Protein AF-A0A7C2YGT7-F1 (afdb_monomer_lite)

Structure (mmCIF, N/CA/C/O backbone):
data_AF-A0A7C2YGT7-F1
#
_entry.id   AF-A0A7C2YGT7-F1
#
loop_
_atom_site.group_PDB
_atom_site.id
_atom_site.type_symbol
_atom_site.label_atom_id
_atom_site.label_alt_id
_atom_site.label_comp_id
_atom_site.label_asym_id
_atom_site.label_entity_id
_atom_site.label_seq_id
_atom_site.pdbx_PDB_ins_code
_atom_site.Cartn_x
_atom_site.Cartn_y
_atom_site.Cartn_z
_atom_site.occupancy
_atom_site.B_iso_or_equiv
_atom_site.auth_seq_id
_atom_site.auth_comp_id
_atom_site.auth_asym_id
_atom_site.auth_atom_id
_atom_site.pdbx_PDB_model_num
ATOM 1 N N . MET A 1 1 ? 13.275 -3.232 -20.263 1.00 87.19 1 MET A N 1
ATOM 2 C CA . MET A 1 1 ? 11.831 -3.489 -20.036 1.00 87.19 1 MET A CA 1
ATOM 3 C C . MET A 1 1 ? 11.153 -2.147 -19.843 1.00 87.19 1 MET A C 1
ATOM 5 O O . MET A 1 1 ? 11.717 -1.299 -19.170 1.00 87.19 1 MET A O 1
ATOM 9 N N . LYS A 1 2 ? 9.972 -1.930 -20.428 1.00 89.69 2 LYS A N 1
ATOM 10 C CA . LYS A 1 2 ? 9.255 -0.651 -20.303 1.00 89.69 2 LYS A CA 1
ATOM 11 C C . LYS A 1 2 ? 8.437 -0.573 -19.015 1.00 89.69 2 LYS A C 1
ATOM 13 O O . LYS A 1 2 ? 7.896 -1.589 -18.580 1.00 89.69 2 LYS A O 1
ATOM 18 N N . MET A 1 3 ? 8.311 0.633 -18.459 1.00 89.19 3 MET A N 1
ATOM 19 C CA . MET A 1 3 ? 7.585 0.876 -17.208 1.00 89.19 3 MET A CA 1
ATOM 20 C C . MET A 1 3 ? 6.102 0.453 -17.256 1.00 89.19 3 MET A C 1
ATOM 22 O O . MET A 1 3 ? 5.677 -0.250 -16.339 1.00 89.19 3 MET A O 1
ATOM 26 N N . PRO A 1 4 ? 5.315 0.753 -18.313 1.00 90.25 4 PRO A N 1
ATOM 27 C CA . PRO A 1 4 ? 3.916 0.316 -18.363 1.00 90.25 4 PRO A CA 1
ATOM 28 C C . PRO A 1 4 ? 3.769 -1.209 -18.293 1.00 90.25 4 PRO A C 1
ATOM 30 O O . PRO A 1 4 ? 2.962 -1.724 -17.527 1.00 90.25 4 PRO A O 1
ATOM 33 N N . ALA A 1 5 ? 4.631 -1.943 -19.005 1.00 90.00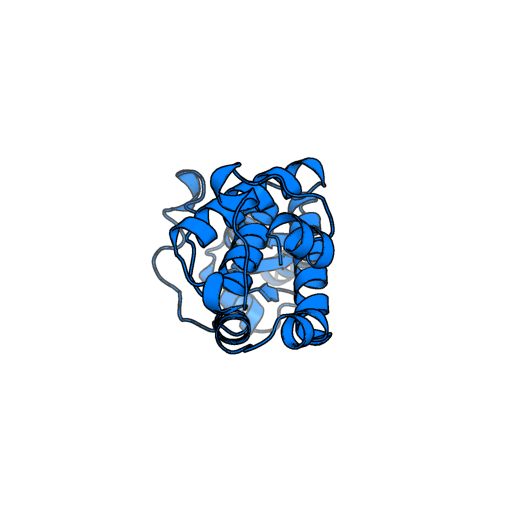 5 ALA A N 1
ATOM 34 C CA . ALA A 1 5 ? 4.626 -3.405 -18.993 1.00 90.00 5 ALA A CA 1
ATOM 35 C C . ALA A 1 5 ? 5.007 -3.997 -17.622 1.00 90.00 5 ALA A C 1
ATOM 37 O O . ALA A 1 5 ? 4.573 -5.097 -17.286 1.00 90.00 5 ALA A O 1
ATOM 38 N N . LEU A 1 6 ? 5.820 -3.291 -16.827 1.00 89.56 6 LEU A N 1
ATOM 39 C CA . LEU A 1 6 ? 6.107 -3.672 -15.444 1.00 89.56 6 LEU A CA 1
ATOM 40 C C . LEU A 1 6 ? 4.864 -3.502 -14.566 1.00 89.56 6 LEU A C 1
ATOM 42 O O . LEU A 1 6 ? 4.471 -4.441 -13.878 1.00 89.56 6 LEU A O 1
ATOM 46 N N . LEU A 1 7 ? 4.232 -2.326 -14.610 1.00 90.75 7 LEU A N 1
ATOM 47 C CA . LEU A 1 7 ? 3.064 -2.025 -13.782 1.00 90.75 7 LEU A CA 1
ATOM 48 C C . LEU A 1 7 ? 1.864 -2.914 -14.127 1.00 90.75 7 LEU A C 1
ATOM 50 O O . LEU A 1 7 ? 1.223 -3.424 -13.215 1.00 90.75 7 LEU A O 1
ATOM 54 N N . GLU A 1 8 ? 1.620 -3.196 -15.409 1.00 91.62 8 GLU A N 1
ATOM 55 C CA . GLU A 1 8 ? 0.576 -4.136 -15.854 1.00 91.62 8 GLU A CA 1
ATOM 56 C C . GLU A 1 8 ? 0.749 -5.550 -15.283 1.00 91.62 8 GLU A C 1
ATOM 58 O O . GLU A 1 8 ? -0.228 -6.278 -15.115 1.00 91.62 8 GLU A O 1
ATOM 63 N N . ARG A 1 9 ? 1.988 -5.964 -14.990 1.00 90.50 9 ARG A N 1
ATOM 64 C CA . ARG A 1 9 ? 2.274 -7.278 -14.395 1.00 90.50 9 ARG A CA 1
ATOM 65 C C . ARG A 1 9 ? 2.145 -7.294 -12.877 1.00 90.50 9 ARG A C 1
ATOM 67 O O . ARG A 1 9 ? 1.947 -8.367 -12.315 1.00 90.50 9 ARG A O 1
ATOM 74 N N . LEU A 1 10 ? 2.319 -6.149 -12.225 1.00 88.94 10 LEU A N 1
ATOM 75 C CA . LEU A 1 10 ? 2.357 -6.039 -10.767 1.00 88.94 10 LEU A CA 1
ATOM 76 C C . LEU A 1 10 ? 1.033 -5.592 -10.163 1.00 88.94 10 LEU A C 1
ATOM 78 O O . LEU A 1 10 ? 0.729 -5.944 -9.025 1.00 88.94 10 LEU A O 1
ATOM 82 N N . LEU A 1 11 ? 0.274 -4.784 -10.899 1.00 93.00 11 LEU A N 1
ATOM 83 C CA . LEU A 1 11 ? -0.895 -4.102 -10.380 1.00 93.00 11 LEU A CA 1
ATOM 84 C C . LEU A 1 11 ? -2.184 -4.732 -10.911 1.00 93.00 11 LEU A C 1
ATOM 86 O O . LEU A 1 11 ? -2.251 -5.160 -12.062 1.00 93.00 11 LEU A O 1
ATOM 90 N N . PRO A 1 12 ? -3.250 -4.753 -10.098 1.00 92.12 12 PRO A N 1
ATOM 91 C CA . PRO A 1 12 ? -4.522 -5.358 -10.481 1.00 92.12 12 PRO A CA 1
ATOM 92 C C . PRO A 1 12 ? -5.373 -4.465 -11.403 1.00 92.12 12 PRO A C 1
ATOM 94 O O . PRO A 1 12 ? -6.522 -4.798 -11.694 1.00 92.12 12 PRO A O 1
ATOM 97 N N . PHE A 1 13 ? -4.848 -3.316 -11.828 1.00 92.88 13 PHE A N 1
ATOM 98 C CA . PHE A 1 13 ? -5.517 -2.338 -12.681 1.00 92.88 13 PHE A CA 1
ATOM 99 C C . PHE A 1 13 ? -4.487 -1.555 -13.509 1.00 92.88 13 PHE A C 1
ATOM 101 O O . PHE A 1 13 ? -3.322 -1.471 -13.112 1.00 92.88 13 PHE A O 1
ATOM 108 N N . PRO A 1 14 ? -4.897 -0.973 -14.652 1.00 90.94 14 PRO A N 1
ATOM 109 C CA . PRO A 1 14 ? -4.008 -0.146 -15.458 1.00 90.94 14 PRO A CA 1
ATOM 110 C C . PRO A 1 14 ? -3.641 1.148 -14.727 1.00 90.94 14 PRO A C 1
ATOM 112 O O . PRO A 1 14 ? -4.482 1.760 -14.066 1.00 90.94 14 PRO A O 1
ATOM 115 N N . VAL A 1 15 ? -2.392 1.575 -14.895 1.00 92.81 15 VAL A N 1
ATOM 116 C CA . VAL A 1 15 ? -1.851 2.827 -14.360 1.00 92.81 15 VAL A CA 1
ATOM 117 C C . VAL A 1 15 ? -1.263 3.631 -15.511 1.00 92.81 15 VAL A C 1
ATOM 119 O O . VAL A 1 15 ? -0.541 3.083 -16.342 1.00 92.81 15 VAL A O 1
ATOM 122 N N . HIS A 1 16 ? -1.590 4.920 -15.560 1.00 91.00 16 HIS A N 1
ATOM 123 C CA . HIS A 1 16 ? -1.106 5.848 -16.579 1.00 91.00 16 HIS A CA 1
ATOM 124 C C . HIS A 1 16 ? -0.024 6.730 -15.976 1.00 91.00 16 HIS A C 1
ATOM 126 O O . HIS A 1 16 ? -0.277 7.419 -14.991 1.00 91.00 16 HIS A O 1
ATOM 132 N N . LEU A 1 17 ? 1.173 6.693 -16.552 1.00 89.94 17 LEU A N 1
ATOM 133 C CA . LEU A 1 17 ? 2.307 7.473 -16.072 1.00 89.94 17 LEU A CA 1
ATOM 134 C C . LEU A 1 17 ? 2.518 8.704 -16.965 1.00 89.94 17 LEU A C 1
ATOM 136 O O . LEU A 1 17 ? 2.066 8.725 -18.111 1.00 89.94 17 LEU A O 1
ATOM 140 N N . PRO A 1 18 ? 3.237 9.729 -16.482 1.00 90.00 18 PRO A N 1
ATOM 141 C CA . PRO A 1 18 ? 3.739 10.792 -17.344 1.00 90.00 18 PRO A CA 1
ATOM 142 C C . PRO A 1 18 ? 4.553 10.224 -18.520 1.00 90.00 18 PRO A C 1
ATOM 144 O O . PRO A 1 18 ? 5.333 9.287 -18.339 1.00 90.00 18 PRO A O 1
ATOM 147 N N . GLU A 1 19 ? 4.413 10.811 -19.714 1.00 89.94 19 GLU A N 1
ATOM 148 C CA . GLU A 1 19 ? 5.033 10.324 -20.966 1.00 89.94 19 GLU A CA 1
ATOM 149 C C . GLU A 1 19 ? 6.555 10.120 -20.837 1.00 89.94 19 GLU A C 1
ATOM 151 O O . GLU A 1 19 ? 7.119 9.143 -21.332 1.00 89.94 19 GLU A O 1
ATOM 156 N N . GLU A 1 20 ? 7.222 11.012 -20.105 1.00 88.81 20 GLU A N 1
ATOM 157 C CA . GLU A 1 20 ? 8.656 10.947 -19.806 1.00 88.81 20 GLU A CA 1
ATOM 158 C C . GLU A 1 20 ? 9.065 9.701 -19.004 1.00 88.81 20 GLU A C 1
ATOM 160 O O . GLU A 1 20 ? 10.151 9.161 -19.219 1.00 88.81 20 GLU A O 1
ATOM 165 N N . ILE A 1 21 ? 8.180 9.199 -18.141 1.00 88.31 21 ILE A N 1
ATOM 166 C CA . ILE A 1 21 ? 8.393 7.989 -17.343 1.00 88.31 21 ILE A CA 1
ATOM 167 C C . ILE A 1 21 ? 7.989 6.742 -18.130 1.00 88.31 21 ILE A C 1
ATOM 169 O O . ILE A 1 21 ? 8.681 5.725 -18.072 1.00 88.31 21 ILE A O 1
ATOM 173 N N . GLU A 1 22 ? 6.913 6.809 -18.920 1.00 89.12 22 GLU A N 1
ATOM 174 C CA . GLU A 1 22 ? 6.513 5.711 -19.812 1.00 89.12 22 GLU A CA 1
ATOM 175 C C . GLU A 1 22 ? 7.614 5.361 -20.821 1.00 89.12 22 GLU A C 1
ATOM 177 O O . GLU A 1 22 ? 7.824 4.190 -21.162 1.00 89.12 22 GLU A O 1
ATOM 182 N N . ALA A 1 23 ? 8.353 6.377 -21.274 1.00 88.06 23 ALA A N 1
ATOM 183 C CA . ALA A 1 23 ? 9.445 6.226 -22.220 1.00 88.06 23 ALA A CA 1
ATOM 184 C C . ALA A 1 23 ? 10.684 5.523 -21.634 1.00 88.06 23 ALA A C 1
ATOM 186 O O . ALA A 1 23 ? 11.488 5.002 -22.422 1.00 88.06 23 ALA A O 1
ATOM 187 N N . LEU A 1 24 ? 10.838 5.449 -20.304 1.00 87.44 24 LEU A N 1
ATOM 188 C CA . LEU A 1 24 ? 12.003 4.840 -19.655 1.00 87.44 24 LEU A CA 1
ATOM 189 C C . LEU A 1 24 ? 12.161 3.370 -20.063 1.00 87.44 24 LEU A C 1
ATOM 191 O O . LEU A 1 24 ? 11.214 2.578 -20.058 1.00 87.44 24 LEU A O 1
ATOM 195 N N . ASP A 1 25 ? 13.382 3.001 -20.450 1.00 88.19 25 ASP A N 1
ATOM 196 C CA . ASP A 1 25 ? 13.763 1.606 -20.644 1.00 88.19 25 ASP A CA 1
ATOM 197 C C . ASP A 1 25 ? 14.617 1.150 -19.468 1.00 88.19 25 ASP A C 1
ATOM 199 O O . ASP A 1 25 ? 15.707 1.667 -19.243 1.00 88.19 25 ASP A O 1
ATOM 203 N N . LEU A 1 26 ? 14.091 0.189 -18.719 1.00 86.62 26 LEU A N 1
ATOM 204 C CA . LEU A 1 26 ? 14.690 -0.313 -17.496 1.00 86.62 26 LEU A CA 1
ATOM 205 C C . LEU A 1 26 ? 15.461 -1.595 -17.809 1.00 86.62 26 LEU A C 1
ATOM 207 O O . LEU A 1 26 ? 14.865 -2.638 -18.110 1.00 86.62 26 LEU A O 1
ATOM 211 N N . ALA A 1 27 ? 16.783 -1.534 -17.753 1.00 85.81 27 ALA A N 1
ATOM 212 C CA . ALA A 1 27 ? 17.656 -2.685 -17.927 1.00 85.81 27 ALA A CA 1
ATOM 213 C C . ALA A 1 27 ? 17.626 -3.609 -16.698 1.00 85.81 27 ALA A C 1
ATOM 215 O O . ALA A 1 27 ? 17.702 -4.827 -16.852 1.00 85.81 27 ALA A O 1
ATOM 216 N N . SER A 1 28 ? 17.455 -3.048 -15.499 1.00 82.75 28 SER A N 1
ATOM 217 C CA . SER A 1 28 ? 17.441 -3.773 -14.225 1.00 82.75 28 SER A CA 1
ATOM 218 C C . SER A 1 28 ? 16.529 -3.106 -13.185 1.00 82.75 28 SER A C 1
ATOM 220 O O . SER A 1 28 ? 16.209 -1.925 -13.329 1.00 82.75 28 SER A O 1
ATOM 222 N N . PRO A 1 29 ? 16.140 -3.812 -12.105 1.00 80.75 29 PRO A N 1
ATOM 223 C CA . PRO A 1 29 ? 15.420 -3.202 -10.983 1.00 80.75 29 PRO A CA 1
ATOM 224 C C . PRO A 1 29 ? 16.135 -1.997 -10.351 1.00 80.75 29 PRO A C 1
ATOM 226 O O . PRO A 1 29 ? 15.474 -1.085 -9.865 1.00 80.75 29 PRO A O 1
ATOM 229 N N . GLY A 1 30 ? 17.472 -1.940 -10.415 1.00 77.69 30 GLY A N 1
ATOM 230 C CA . GLY A 1 30 ? 18.253 -0.802 -9.917 1.00 77.69 30 GLY A CA 1
ATOM 231 C C . GLY A 1 30 ? 17.964 0.525 -10.632 1.00 77.69 30 GLY A C 1
ATOM 232 O O . GLY A 1 30 ? 18.166 1.583 -10.040 1.00 77.69 30 GLY A O 1
ATOM 233 N N . ASP A 1 31 ? 17.428 0.486 -11.857 1.00 83.81 31 ASP A N 1
ATOM 234 C CA . ASP A 1 31 ? 17.064 1.689 -12.621 1.00 83.81 31 ASP A CA 1
ATOM 235 C C . ASP A 1 31 ? 15.838 2.414 -12.037 1.00 83.81 31 ASP A C 1
ATOM 237 O O . ASP A 1 31 ? 15.553 3.547 -12.417 1.00 83.81 31 ASP A O 1
ATOM 241 N N . LEU A 1 32 ? 15.113 1.779 -11.106 1.00 81.19 32 LEU A N 1
ATOM 242 C CA . LEU A 1 32 ? 13.971 2.374 -10.411 1.00 81.19 32 LEU A CA 1
ATOM 243 C C . LEU A 1 32 ? 14.358 3.234 -9.201 1.00 81.19 32 LEU A C 1
ATOM 245 O O . LEU A 1 32 ? 13.490 3.869 -8.607 1.00 81.19 32 LEU A O 1
ATOM 249 N N . SER A 1 33 ? 15.631 3.240 -8.801 1.00 80.69 33 SER A N 1
ATOM 250 C CA . SER A 1 33 ? 16.093 3.905 -7.579 1.00 80.69 33 SER A CA 1
ATOM 251 C C . SER A 1 33 ? 16.201 5.435 -7.729 1.00 80.69 33 SER A C 1
ATOM 253 O O . SER A 1 33 ? 17.271 6.008 -7.513 1.00 80.69 33 SER A O 1
ATOM 255 N N . ASP A 1 34 ? 15.088 6.113 -8.020 1.00 80.56 34 ASP A N 1
ATOM 256 C CA . ASP A 1 34 ? 14.969 7.575 -8.142 1.00 80.56 34 ASP A CA 1
ATOM 257 C C . ASP A 1 34 ? 13.778 8.104 -7.310 1.00 80.56 34 ASP A C 1
ATOM 259 O O . ASP A 1 34 ? 12.661 7.599 -7.460 1.00 80.56 34 ASP A O 1
ATOM 263 N N . PRO A 1 35 ? 13.970 9.123 -6.446 1.00 77.56 35 PRO A N 1
ATOM 264 C CA . PRO A 1 35 ? 12.874 9.715 -5.680 1.00 77.56 35 PRO A CA 1
ATOM 265 C C . PRO A 1 35 ? 11.770 10.343 -6.551 1.00 77.56 35 PRO A C 1
ATOM 267 O O . PRO A 1 35 ? 10.600 10.221 -6.199 1.00 77.56 35 PRO A O 1
ATOM 270 N N . HIS A 1 36 ? 12.091 10.950 -7.701 1.00 84.25 36 HIS A N 1
ATOM 271 C CA . HIS A 1 36 ? 11.072 11.543 -8.587 1.00 84.25 36 HIS A CA 1
ATOM 272 C C . HIS A 1 36 ? 10.188 10.467 -9.214 1.00 84.25 36 HIS A C 1
ATOM 274 O O . HIS A 1 36 ? 8.985 10.644 -9.400 1.00 84.25 36 HIS A O 1
ATOM 280 N N . LEU A 1 37 ? 10.789 9.317 -9.516 1.00 86.81 37 LEU A N 1
ATOM 281 C CA . LEU A 1 37 ? 10.062 8.171 -10.030 1.00 86.81 37 LEU A CA 1
ATOM 282 C C . LEU A 1 37 ? 9.123 7.587 -8.970 1.00 86.81 37 LEU A C 1
ATOM 284 O O . LEU A 1 37 ? 8.016 7.168 -9.298 1.00 86.81 37 LEU A O 1
ATOM 288 N N . ALA A 1 38 ? 9.538 7.592 -7.702 1.00 84.56 38 ALA A N 1
ATOM 289 C CA . ALA A 1 38 ? 8.702 7.147 -6.595 1.00 84.56 38 ALA A CA 1
ATOM 290 C C . ALA A 1 38 ? 7.453 8.030 -6.439 1.00 84.56 38 ALA A C 1
ATOM 292 O O . ALA A 1 38 ? 6.347 7.506 -6.315 1.00 84.56 38 ALA A O 1
ATOM 293 N N . GLU A 1 39 ? 7.612 9.354 -6.505 1.00 85.19 39 GLU A N 1
ATOM 294 C CA . GLU A 1 39 ? 6.496 10.307 -6.447 1.00 85.19 39 GLU A CA 1
ATOM 295 C C . GLU A 1 39 ? 5.528 10.120 -7.621 1.00 85.19 39 GLU A C 1
ATOM 297 O O . GLU A 1 39 ? 4.321 10.000 -7.416 1.00 85.19 39 GLU A O 1
ATOM 302 N N . ALA A 1 40 ? 6.043 9.985 -8.843 1.00 91.31 40 ALA A N 1
ATOM 303 C CA . ALA A 1 40 ? 5.189 9.803 -10.010 1.00 91.31 40 ALA A CA 1
ATOM 304 C C . ALA A 1 40 ? 4.458 8.448 -10.030 1.00 91.31 40 ALA A C 1
ATOM 306 O O . ALA A 1 40 ? 3.303 8.374 -10.449 1.00 91.31 40 ALA A O 1
ATOM 307 N N . ILE A 1 41 ? 5.098 7.370 -9.556 1.00 90.56 41 ILE A N 1
ATOM 308 C CA . ILE A 1 41 ? 4.429 6.074 -9.363 1.00 90.56 41 ILE A CA 1
ATOM 309 C C . ILE A 1 41 ? 3.329 6.209 -8.308 1.00 90.56 41 ILE A C 1
ATOM 311 O O . ILE A 1 41 ? 2.234 5.688 -8.512 1.00 90.56 41 ILE A O 1
ATOM 315 N N . LEU A 1 42 ? 3.589 6.910 -7.200 1.00 89.12 42 LEU A N 1
ATOM 316 C CA . LEU A 1 42 ? 2.587 7.145 -6.162 1.00 89.12 42 LEU A CA 1
ATOM 317 C C . LEU A 1 42 ? 1.364 7.868 -6.734 1.00 89.12 42 LEU A C 1
ATOM 319 O O . LEU A 1 42 ? 0.243 7.393 -6.558 1.00 89.12 42 LEU A O 1
ATOM 323 N N . GLU A 1 43 ? 1.554 8.981 -7.438 1.00 90.75 43 GLU A N 1
ATOM 324 C CA . GLU A 1 43 ? 0.440 9.745 -8.012 1.00 90.75 43 GLU A CA 1
ATOM 325 C C . GLU A 1 43 ? -0.369 8.892 -8.996 1.00 90.75 43 GLU A C 1
ATOM 327 O O . GLU A 1 43 ? -1.585 8.749 -8.855 1.00 90.75 43 GLU A O 1
ATOM 332 N N . ALA A 1 44 ? 0.315 8.224 -9.925 1.00 94.12 44 ALA A N 1
ATOM 333 C CA . ALA A 1 44 ? -0.324 7.415 -10.953 1.00 94.12 44 ALA A CA 1
ATOM 334 C C . ALA A 1 44 ? -1.092 6.209 -10.377 1.00 94.12 44 ALA A C 1
ATOM 336 O O . ALA A 1 44 ? -2.205 5.896 -10.812 1.00 94.12 44 ALA A O 1
ATOM 337 N N . VAL A 1 45 ? -0.524 5.519 -9.381 1.00 93.56 45 VAL A N 1
ATOM 338 C CA . VAL A 1 45 ? -1.188 4.385 -8.720 1.00 93.56 45 VAL A CA 1
ATOM 339 C C . VAL A 1 45 ? -2.377 4.863 -7.896 1.00 93.56 45 VAL A C 1
ATOM 341 O O . VAL A 1 45 ? -3.410 4.193 -7.887 1.00 93.56 45 VAL A O 1
ATOM 344 N N . MET A 1 46 ? -2.266 6.011 -7.225 1.00 92.00 46 MET A N 1
ATOM 345 C CA . MET A 1 46 ? -3.368 6.595 -6.463 1.00 92.00 46 MET A CA 1
ATOM 346 C C . MET A 1 46 ? -4.544 6.943 -7.386 1.00 92.00 46 MET A C 1
ATOM 348 O O . MET A 1 46 ? -5.672 6.518 -7.118 1.00 92.00 46 MET A O 1
ATOM 352 N N . ASP A 1 47 ? -4.276 7.626 -8.500 1.00 93.12 47 ASP A N 1
ATOM 353 C CA . ASP A 1 47 ? -5.280 7.990 -9.504 1.00 93.12 47 ASP A CA 1
ATOM 354 C C . ASP A 1 47 ? -5.932 6.761 -10.147 1.00 93.12 47 ASP A C 1
ATOM 356 O O . ASP A 1 47 ? -7.142 6.749 -10.383 1.00 93.12 47 ASP A O 1
ATOM 360 N N . GLY A 1 48 ? -5.159 5.694 -10.375 1.00 93.81 48 GLY A N 1
ATOM 361 C CA . GLY A 1 48 ? -5.674 4.411 -10.854 1.00 93.81 48 GLY A CA 1
ATOM 362 C C . GLY A 1 48 ? -6.505 3.655 -9.810 1.00 93.81 48 GLY A C 1
ATOM 363 O O . GLY A 1 48 ? -7.490 3.007 -10.160 1.00 93.81 48 GLY A O 1
ATOM 364 N N . ALA A 1 49 ? -6.157 3.753 -8.525 1.00 92.19 49 ALA A N 1
ATOM 365 C CA . ALA A 1 49 ? -6.800 3.016 -7.436 1.00 92.19 49 ALA A CA 1
ATOM 366 C C . ALA A 1 49 ? -8.183 3.571 -7.054 1.00 92.19 49 ALA A C 1
ATOM 368 O O . ALA A 1 49 ? -9.108 2.798 -6.775 1.00 92.19 49 ALA A O 1
ATOM 369 N N . LEU A 1 50 ? -8.338 4.899 -7.041 1.00 88.56 50 LEU A N 1
ATOM 370 C CA . LEU A 1 50 ? -9.586 5.588 -6.689 1.00 88.56 50 LEU A CA 1
ATOM 371 C C . LEU A 1 50 ? -10.818 5.083 -7.475 1.00 88.56 50 LEU A C 1
ATOM 373 O O . LEU A 1 50 ? -11.785 4.640 -6.845 1.00 88.56 50 LEU A O 1
ATOM 377 N N . PRO A 1 51 ? -10.824 5.063 -8.826 1.00 92.75 51 PRO A N 1
ATOM 378 C CA . PRO A 1 51 ? -11.971 4.582 -9.600 1.00 92.75 51 PRO A CA 1
ATOM 379 C C . PRO A 1 51 ? -12.237 3.079 -9.423 1.00 92.75 51 PRO A C 1
ATOM 381 O O . PRO A 1 51 ? -13.333 2.613 -9.730 1.00 92.75 51 PRO A O 1
ATOM 384 N N . GLN A 1 52 ? -11.278 2.318 -8.886 1.00 92.69 52 GLN A N 1
ATOM 385 C CA . GLN A 1 52 ? -11.404 0.880 -8.615 1.00 92.69 52 GLN A CA 1
ATOM 386 C C . GLN A 1 52 ? -11.969 0.578 -7.212 1.00 92.69 52 GLN A C 1
ATOM 388 O O . GLN A 1 52 ? -12.063 -0.582 -6.782 1.00 92.69 52 GLN A O 1
ATOM 393 N N . GLY A 1 53 ? -12.396 1.622 -6.496 1.00 87.62 53 GLY A N 1
ATOM 394 C CA . GLY A 1 53 ? -13.097 1.520 -5.221 1.00 87.62 53 GLY A CA 1
ATOM 395 C C . GLY A 1 53 ? -12.186 1.529 -3.997 1.00 87.62 53 GLY A C 1
ATOM 396 O O . GLY A 1 53 ? -12.649 1.178 -2.911 1.00 87.62 53 GLY A O 1
ATOM 397 N N . ALA A 1 54 ? -10.916 1.914 -4.143 1.00 86.31 54 ALA A N 1
ATOM 398 C CA . ALA A 1 54 ? -10.145 2.369 -2.995 1.00 86.31 54 ALA A CA 1
ATOM 399 C C . ALA A 1 54 ? -10.663 3.753 -2.568 1.00 86.31 54 ALA A C 1
ATOM 401 O O . ALA A 1 54 ? -10.901 4.624 -3.401 1.00 86.31 54 ALA A O 1
ATOM 402 N N . GLY A 1 55 ? -10.864 3.960 -1.266 1.00 82.62 55 GLY A N 1
ATOM 403 C CA . GLY A 1 55 ? -11.136 5.300 -0.739 1.00 82.62 55 GLY A CA 1
ATOM 404 C C . GLY A 1 55 ? -9.865 6.154 -0.786 1.00 82.62 55 GLY A C 1
ATOM 405 O O . GLY A 1 55 ? -8.785 5.586 -0.941 1.00 82.62 55 GLY A O 1
ATOM 406 N N . PRO A 1 56 ? -9.945 7.482 -0.578 1.00 82.19 56 PRO A N 1
ATOM 407 C CA . PRO A 1 56 ? -8.780 8.372 -0.649 1.00 82.19 56 PRO A CA 1
ATOM 408 C C . PRO A 1 56 ? -7.585 7.885 0.177 1.00 82.19 56 PRO A C 1
ATOM 410 O O . PRO A 1 56 ? -6.464 7.815 -0.315 1.00 82.19 56 PRO A O 1
ATOM 413 N N . TRP A 1 57 ? -7.847 7.449 1.410 1.00 75.75 57 TRP A N 1
ATOM 414 C CA . TRP A 1 57 ? -6.809 6.949 2.308 1.00 75.75 57 TRP A CA 1
ATOM 415 C C . TRP A 1 57 ? -6.248 5.590 1.871 1.00 75.75 57 TRP A C 1
ATOM 417 O O . TRP A 1 57 ? -5.039 5.378 1.889 1.00 75.75 57 TRP A O 1
ATOM 427 N N . GLY A 1 58 ? -7.118 4.670 1.439 1.00 79.12 58 GLY A N 1
ATOM 428 C CA . GLY A 1 58 ? -6.700 3.359 0.939 1.00 79.12 58 GLY A CA 1
ATOM 429 C C . GLY A 1 58 ? -5.864 3.467 -0.338 1.00 79.12 58 GLY A C 1
ATOM 430 O O . GLY A 1 58 ? -4.851 2.784 -0.460 1.00 79.12 58 GLY A O 1
ATOM 431 N N . ALA A 1 59 ? -6.253 4.358 -1.254 1.00 86.38 59 ALA A N 1
ATOM 432 C CA . ALA A 1 59 ? -5.536 4.630 -2.495 1.00 86.38 59 ALA A CA 1
ATOM 433 C C . ALA A 1 59 ? -4.143 5.207 -2.215 1.00 86.38 59 ALA A C 1
ATOM 435 O O . ALA A 1 59 ? -3.156 4.665 -2.701 1.00 86.38 59 ALA A O 1
ATOM 436 N N . ALA A 1 60 ? -4.056 6.235 -1.368 1.00 81.56 60 ALA A N 1
ATOM 437 C CA . ALA A 1 60 ? -2.792 6.843 -0.963 1.00 81.56 60 ALA A CA 1
ATOM 438 C C . ALA A 1 60 ? -1.838 5.846 -0.286 1.00 81.56 60 ALA A C 1
ATOM 440 O O . ALA A 1 60 ? -0.650 5.781 -0.611 1.00 81.56 60 ALA A O 1
ATOM 441 N N . TRP A 1 61 ? -2.353 5.037 0.642 1.00 80.44 61 TRP A N 1
ATOM 442 C CA . TRP A 1 61 ? -1.556 4.028 1.337 1.00 80.44 61 TRP A CA 1
ATOM 443 C C . TRP A 1 61 ? -1.045 2.940 0.383 1.00 80.44 61 TRP A C 1
ATOM 445 O O . TRP A 1 61 ? 0.143 2.616 0.402 1.00 80.44 61 TRP A O 1
ATOM 455 N N . TYR A 1 62 ? -1.911 2.416 -0.491 1.00 84.38 62 TYR A N 1
ATOM 456 C CA . TYR A 1 62 ? -1.518 1.412 -1.481 1.00 84.38 62 TYR A CA 1
ATOM 457 C C . TYR A 1 62 ? -0.479 1.955 -2.463 1.00 84.38 62 TYR A C 1
ATOM 459 O O . TYR A 1 62 ? 0.538 1.312 -2.708 1.00 84.38 62 TYR A O 1
ATOM 467 N N . ALA A 1 63 ? -0.705 3.164 -2.973 1.00 87.94 63 ALA A N 1
ATOM 468 C CA . ALA A 1 63 ? 0.209 3.835 -3.882 1.00 87.94 63 ALA A CA 1
ATOM 469 C C . ALA A 1 63 ? 1.591 4.068 -3.264 1.00 87.94 63 ALA A C 1
ATOM 471 O O . ALA A 1 63 ? 2.601 3.812 -3.915 1.00 87.94 63 ALA A O 1
ATOM 472 N N . SER A 1 64 ? 1.634 4.460 -1.987 1.00 81.50 64 SER A N 1
ATOM 473 C CA . SER A 1 64 ? 2.890 4.579 -1.240 1.00 81.50 64 SER A CA 1
ATOM 474 C C . SER A 1 64 ? 3.623 3.250 -1.189 1.00 81.50 64 SER A C 1
ATOM 476 O O . SER A 1 64 ? 4.790 3.183 -1.544 1.00 81.50 64 SER A O 1
ATOM 478 N N . LEU A 1 65 ? 2.937 2.169 -0.806 1.00 79.94 65 LEU A N 1
ATOM 479 C CA . LEU A 1 65 ? 3.559 0.849 -0.736 1.00 79.94 65 LEU A CA 1
ATOM 480 C C . LEU A 1 65 ? 4.129 0.402 -2.079 1.00 79.94 65 LEU A C 1
ATOM 482 O O . LEU A 1 65 ? 5.239 -0.118 -2.112 1.00 79.94 65 LEU A O 1
ATOM 486 N N . VAL A 1 66 ? 3.394 0.610 -3.172 1.00 86.50 66 VAL A N 1
ATOM 487 C CA . VAL A 1 66 ? 3.861 0.273 -4.522 1.00 86.50 66 VAL A CA 1
ATOM 488 C C . VAL A 1 66 ? 5.094 1.099 -4.893 1.00 86.50 66 VAL A C 1
ATOM 490 O O . VAL A 1 66 ? 6.095 0.529 -5.323 1.00 86.50 66 VAL A O 1
ATOM 493 N N . ALA A 1 67 ? 5.050 2.417 -4.692 1.00 85.56 67 ALA A N 1
ATOM 494 C CA . ALA A 1 67 ? 6.167 3.310 -4.984 1.00 85.56 67 ALA A CA 1
ATOM 495 C C . ALA A 1 67 ? 7.420 2.959 -4.167 1.00 85.56 67 ALA A C 1
ATOM 497 O O . ALA A 1 67 ? 8.500 2.803 -4.740 1.00 85.56 67 ALA A O 1
ATOM 498 N N . GLU A 1 68 ? 7.283 2.755 -2.854 1.00 79.31 68 GLU A N 1
ATOM 499 C CA . GLU A 1 68 ? 8.396 2.372 -1.980 1.00 79.31 68 GLU A CA 1
ATOM 500 C C . GLU A 1 68 ? 8.948 0.992 -2.345 1.00 79.31 68 GLU A C 1
ATOM 502 O O . GLU A 1 68 ? 10.162 0.795 -2.395 1.00 79.31 68 GLU A O 1
ATOM 507 N N . ALA A 1 69 ? 8.072 0.024 -2.614 1.00 77.94 69 ALA A N 1
ATOM 508 C CA . ALA A 1 69 ? 8.488 -1.329 -2.947 1.00 77.94 69 ALA A CA 1
ATOM 509 C C . ALA A 1 69 ? 9.241 -1.402 -4.277 1.00 77.94 69 ALA A C 1
ATOM 511 O O . ALA A 1 69 ? 10.133 -2.234 -4.406 1.00 77.94 69 ALA A O 1
ATOM 512 N N . LEU A 1 70 ? 8.898 -0.554 -5.249 1.00 81.31 70 LEU A N 1
ATOM 513 C CA . LEU A 1 70 ? 9.538 -0.540 -6.562 1.00 81.31 70 LEU A CA 1
ATOM 514 C C . LEU A 1 70 ? 10.846 0.239 -6.583 1.00 81.31 70 LEU A C 1
ATOM 516 O O . LEU A 1 70 ? 11.814 -0.212 -7.187 1.00 81.31 70 LEU A O 1
ATOM 520 N N . THR A 1 71 ? 10.877 1.394 -5.931 1.00 78.81 71 THR A N 1
ATOM 521 C CA . THR A 1 71 ? 11.992 2.339 -6.061 1.00 78.81 71 THR A CA 1
ATOM 522 C C . THR A 1 71 ? 12.986 2.260 -4.909 1.00 78.81 71 THR A C 1
ATOM 524 O O . THR A 1 71 ? 14.099 2.767 -5.012 1.00 78.81 71 THR A O 1
ATOM 527 N N . GLY A 1 72 ? 12.590 1.670 -3.780 1.00 71.19 72 GLY A N 1
ATOM 528 C CA . GLY A 1 72 ? 13.364 1.718 -2.545 1.00 71.19 72 GLY A CA 1
ATOM 529 C C . GLY A 1 72 ? 13.359 3.084 -1.846 1.00 71.19 72 GLY A C 1
ATOM 530 O O . GLY A 1 72 ? 14.004 3.235 -0.807 1.00 71.19 72 GLY A O 1
ATOM 531 N N . TRP A 1 73 ? 12.641 4.075 -2.379 1.00 68.69 73 TRP A N 1
ATOM 532 C CA . TRP A 1 73 ? 12.536 5.412 -1.802 1.00 68.69 73 TRP A CA 1
ATOM 533 C C . TRP A 1 73 ? 11.266 5.542 -0.981 1.00 68.69 73 TRP A C 1
ATOM 535 O O . TRP A 1 73 ? 10.181 5.238 -1.465 1.00 68.69 73 TRP A O 1
ATOM 545 N N . SER A 1 74 ? 11.398 6.015 0.262 1.00 68.38 74 SER A N 1
ATOM 546 C CA . SER A 1 74 ? 10.220 6.317 1.072 1.00 68.38 74 SER A CA 1
ATOM 547 C C . SER A 1 74 ? 9.523 7.552 0.523 1.00 68.38 74 SER A C 1
ATOM 549 O O . SER A 1 74 ? 10.159 8.590 0.337 1.00 68.38 74 SER A O 1
ATOM 551 N N . VAL A 1 75 ? 8.217 7.445 0.312 1.00 64.31 75 VAL A N 1
ATOM 552 C CA . VAL A 1 75 ? 7.371 8.542 -0.153 1.00 64.31 75 VAL A CA 1
ATOM 553 C C . VAL A 1 75 ? 6.404 8.921 0.958 1.00 64.31 75 VAL A C 1
ATOM 555 O O . VAL A 1 75 ? 5.808 8.066 1.614 1.00 64.31 75 VAL A O 1
ATOM 558 N N . SER A 1 76 ? 6.283 10.219 1.226 1.00 58.25 76 SER A N 1
ATOM 559 C CA . SER A 1 76 ? 5.358 10.721 2.241 1.00 58.25 76 SER A CA 1
ATOM 560 C C . SER A 1 76 ? 4.101 11.217 1.554 1.00 58.25 76 SER A C 1
ATOM 562 O O . SER A 1 76 ? 4.132 12.236 0.872 1.00 58.25 76 SER A O 1
ATOM 564 N N . VAL A 1 77 ? 2.979 10.535 1.771 1.00 55.19 77 VAL A N 1
ATOM 565 C CA . VAL A 1 77 ? 1.681 11.143 1.481 1.00 55.19 77 VAL A CA 1
ATOM 566 C C . VAL A 1 77 ? 1.417 12.107 2.620 1.00 55.19 77 VAL A C 1
ATOM 568 O O . VAL A 1 77 ? 1.215 11.675 3.755 1.00 55.19 77 VAL A O 1
ATOM 571 N N . VAL A 1 78 ? 1.437 13.406 2.341 1.00 45.53 78 VAL A N 1
ATOM 572 C CA . VAL A 1 78 ? 0.826 14.374 3.249 1.00 45.53 78 VAL A CA 1
ATOM 573 C C . VAL A 1 78 ? -0.683 14.232 3.035 1.00 45.53 78 VAL A C 1
ATOM 575 O O . VAL A 1 78 ? -1.168 14.590 1.959 1.00 45.53 78 VAL A O 1
ATOM 578 N N . PRO A 1 79 ? -1.448 13.641 3.974 1.00 41.03 79 PRO A N 1
ATOM 579 C CA . PRO A 1 79 ? -2.901 13.662 3.860 1.00 41.03 79 PRO A CA 1
ATOM 580 C C . PRO A 1 79 ? -3.385 15.125 3.838 1.00 41.03 79 PRO A C 1
ATOM 582 O O . PRO A 1 79 ? -2.667 16.004 4.319 1.00 41.03 79 PRO A O 1
ATOM 585 N N . PRO A 1 80 ? -4.597 15.419 3.326 1.00 36.69 80 PRO A N 1
ATOM 586 C CA . PRO A 1 80 ? -5.186 16.751 3.448 1.00 36.69 80 PRO A CA 1
ATOM 587 C C . PRO A 1 80 ? -5.037 17.260 4.890 1.00 36.69 80 PRO A C 1
ATOM 589 O O . PRO A 1 80 ? -5.199 16.476 5.828 1.00 36.69 80 PRO A O 1
ATOM 592 N N . ALA A 1 81 ? -4.713 18.548 5.047 1.00 36.34 81 ALA A N 1
ATOM 593 C CA . ALA A 1 81 ? -4.200 19.206 6.262 1.00 36.34 81 ALA A CA 1
ATOM 594 C C . ALA A 1 81 ? -4.942 18.923 7.594 1.00 36.34 81 ALA A C 1
ATOM 596 O O . ALA A 1 81 ? -4.441 19.240 8.668 1.00 36.34 81 ALA A O 1
ATOM 597 N N . GLU A 1 82 ? -6.117 18.303 7.556 1.00 38.97 82 GLU A N 1
ATOM 598 C CA . GLU A 1 82 ? -6.917 17.901 8.715 1.00 38.97 82 GLU A CA 1
ATOM 599 C C . GLU A 1 82 ? -6.333 16.698 9.493 1.00 38.97 82 GLU A C 1
ATOM 601 O O . GLU A 1 82 ? -6.728 16.467 10.633 1.00 38.97 82 GLU A O 1
ATOM 606 N N . VAL A 1 83 ? -5.369 15.952 8.934 1.00 40.12 83 VAL A N 1
ATOM 607 C CA . VAL A 1 83 ? -4.790 14.736 9.563 1.00 40.12 83 VAL A CA 1
ATOM 608 C C . VAL A 1 83 ? -3.359 14.949 10.092 1.00 40.12 83 VAL A C 1
ATOM 610 O O . VAL A 1 83 ? -2.853 14.156 10.889 1.00 40.12 83 VAL A O 1
ATOM 613 N N . GLU A 1 84 ? -2.711 16.050 9.710 1.00 33.00 84 GLU A N 1
ATOM 614 C CA . GLU A 1 84 ? -1.296 16.344 9.991 1.00 33.00 84 GLU A CA 1
ATOM 615 C C . GLU A 1 84 ? -1.002 16.537 11.495 1.00 33.00 84 GLU A C 1
ATOM 617 O O . GLU A 1 84 ? 0.093 16.240 11.971 1.00 33.00 84 GLU A O 1
ATOM 622 N N . GLN A 1 85 ? -2.001 16.954 12.279 1.00 33.97 85 GLN A N 1
ATOM 623 C CA . GLN A 1 85 ? -1.832 17.268 13.703 1.00 33.97 85 GLN A CA 1
ATOM 624 C C . GLN A 1 85 ? -1.864 16.049 14.644 1.00 33.97 85 GLN A C 1
ATOM 626 O O . GLN A 1 85 ? -1.511 16.188 15.813 1.00 33.97 85 GLN A O 1
ATOM 631 N N . ALA A 1 86 ? -2.262 14.863 14.167 1.00 33.38 86 ALA A N 1
ATOM 632 C CA . ALA A 1 86 ? -2.463 13.686 15.023 1.00 33.38 86 ALA A CA 1
ATOM 633 C C . ALA A 1 86 ? -1.313 12.657 14.995 1.00 33.38 86 ALA A C 1
ATOM 635 O O . ALA A 1 86 ? -1.305 11.748 15.822 1.00 33.38 86 ALA A O 1
ATOM 636 N N . TYR A 1 87 ? -0.345 12.767 14.075 1.00 32.06 87 TYR A N 1
ATOM 637 C CA . TYR A 1 87 ? 0.545 11.637 13.748 1.00 32.06 87 TYR A CA 1
ATOM 638 C C . TYR A 1 87 ? 2.051 11.939 13.709 1.00 32.06 87 TYR A C 1
ATOM 640 O O . TYR A 1 87 ? 2.835 11.111 13.246 1.00 32.06 87 TYR A O 1
ATOM 648 N N . SER A 1 88 ? 2.496 13.077 14.243 1.00 25.33 88 SER A N 1
ATOM 649 C CA . SER A 1 88 ? 3.888 13.536 14.126 1.00 25.33 88 SER A CA 1
ATOM 650 C C . SER A 1 88 ? 4.932 12.803 14.990 1.00 25.33 88 SER A C 1
ATOM 652 O O . SER A 1 88 ? 6.096 13.196 14.954 1.00 25.33 88 SER A O 1
ATOM 654 N N . HIS A 1 89 ? 4.589 11.763 15.766 1.00 27.72 89 HIS A N 1
ATOM 655 C CA . HIS A 1 89 ? 5.482 11.301 16.848 1.00 27.72 89 HIS A CA 1
ATOM 656 C C . HIS A 1 89 ? 5.836 9.808 16.941 1.00 27.72 89 HIS A C 1
ATOM 658 O O . HIS A 1 89 ? 6.484 9.431 17.917 1.00 27.72 89 HIS A O 1
ATOM 664 N N . THR A 1 90 ? 5.532 8.951 15.957 1.00 27.25 90 THR A N 1
ATOM 665 C CA . THR A 1 90 ? 5.580 7.499 16.248 1.00 27.25 90 THR A CA 1
ATOM 666 C C . THR A 1 90 ? 6.109 6.584 15.136 1.00 27.25 90 THR A C 1
ATOM 668 O O . THR A 1 90 ? 5.480 5.562 14.889 1.00 27.25 90 THR A O 1
ATOM 671 N N . PHE A 1 91 ? 7.233 6.851 14.445 1.00 31.98 91 PHE A N 1
ATOM 672 C CA . PHE A 1 91 ? 7.628 5.961 13.325 1.00 31.98 91 PHE A CA 1
ATOM 673 C C . PHE A 1 91 ? 9.120 5.586 13.202 1.00 31.98 91 PHE A C 1
ATOM 675 O O . PHE A 1 91 ? 9.987 6.449 13.137 1.00 31.98 91 PHE A O 1
ATOM 682 N N . ASP A 1 92 ? 9.359 4.264 13.113 1.00 30.47 92 ASP A N 1
ATOM 683 C CA . ASP A 1 92 ? 10.616 3.518 12.873 1.00 30.47 92 ASP A CA 1
ATOM 684 C C . ASP A 1 92 ? 10.274 2.188 12.116 1.00 30.47 92 ASP A C 1
ATOM 686 O O . ASP A 1 92 ? 9.121 1.738 12.213 1.00 30.47 92 ASP A O 1
ATOM 690 N N . PRO A 1 93 ? 11.157 1.525 11.329 1.00 35.75 93 PRO A N 1
ATOM 691 C CA . PRO A 1 93 ? 11.394 1.758 9.907 1.00 35.75 93 PRO A CA 1
ATOM 692 C C . PRO A 1 93 ? 11.330 0.420 9.134 1.00 35.75 93 PRO A C 1
ATOM 694 O O . PRO A 1 93 ? 12.286 0.054 8.455 1.00 35.75 93 PRO A O 1
ATOM 697 N N . SER A 1 94 ? 10.300 -0.413 9.326 1.00 34.59 94 SER A N 1
ATOM 698 C CA . SER A 1 94 ? 10.490 -1.840 9.017 1.00 34.59 94 SER A CA 1
ATOM 699 C C . SER A 1 94 ? 10.782 -2.174 7.551 1.00 34.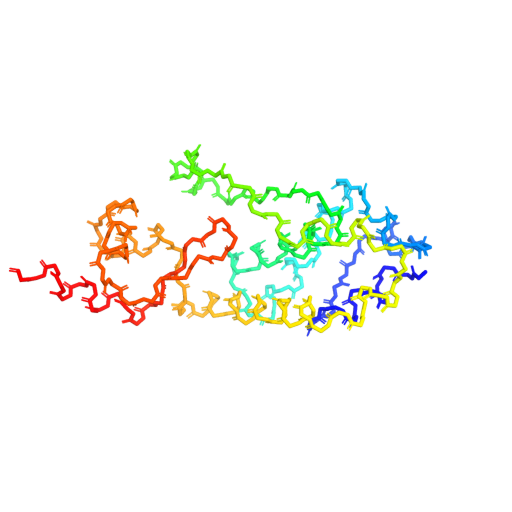59 94 SER A C 1
ATOM 701 O O . SER A 1 94 ? 11.333 -3.244 7.353 1.00 34.59 94 SER A O 1
ATOM 703 N N . GLY A 1 95 ? 10.535 -1.307 6.555 1.00 38.62 95 GLY A N 1
ATOM 704 C CA . GLY A 1 95 ? 11.246 -1.336 5.257 1.00 38.62 95 GLY A CA 1
ATOM 705 C C . GLY A 1 95 ? 11.310 -2.691 4.528 1.00 38.62 95 GLY A C 1
ATOM 706 O O . GLY A 1 95 ? 12.193 -2.899 3.697 1.00 38.62 95 GLY A O 1
ATOM 707 N N . ILE A 1 96 ? 10.420 -3.639 4.863 1.00 39.53 96 ILE A N 1
ATOM 708 C CA . ILE A 1 96 ? 10.633 -5.065 4.560 1.00 39.53 96 ILE A CA 1
ATOM 709 C C . ILE A 1 96 ? 10.564 -5.302 3.046 1.00 39.53 96 ILE A C 1
ATOM 711 O O . ILE A 1 96 ? 11.269 -6.161 2.520 1.00 39.53 96 ILE A O 1
ATOM 715 N N . PHE A 1 97 ? 9.770 -4.500 2.335 1.00 45.16 97 PHE A N 1
ATOM 716 C CA . PHE A 1 97 ? 9.629 -4.579 0.881 1.00 45.16 97 PHE A CA 1
ATOM 717 C C . PHE A 1 97 ? 10.618 -3.677 0.131 1.00 45.16 97 PHE A C 1
ATOM 719 O O . PHE A 1 97 ? 11.107 -4.053 -0.931 1.00 45.16 97 PHE A O 1
ATOM 726 N N . THR A 1 98 ? 10.983 -2.543 0.729 1.00 45.38 98 THR A N 1
ATOM 727 C CA . THR A 1 98 ? 11.770 -1.451 0.137 1.00 45.38 98 THR A CA 1
ATOM 728 C C . THR A 1 98 ? 13.197 -1.880 -0.236 1.00 45.38 98 THR A C 1
ATOM 730 O O . THR A 1 98 ? 13.732 -1.444 -1.249 1.00 45.38 98 THR A O 1
ATOM 733 N N . MET A 1 99 ? 13.821 -2.793 0.526 1.00 40.75 99 MET A N 1
ATOM 734 C CA . MET A 1 99 ? 15.170 -3.286 0.194 1.00 40.75 99 MET A CA 1
ATOM 735 C C . MET A 1 99 ? 15.198 -4.318 -0.939 1.00 40.75 99 MET A C 1
ATOM 737 O O . MET A 1 99 ? 16.234 -4.482 -1.576 1.00 40.75 99 MET A O 1
ATOM 741 N N . ARG A 1 100 ? 14.115 -5.063 -1.189 1.00 50.47 100 ARG A N 1
ATOM 742 C CA . ARG A 1 100 ? 14.189 -6.253 -2.054 1.00 50.47 100 ARG A CA 1
ATOM 743 C C . ARG A 1 100 ? 14.291 -5.907 -3.539 1.00 50.47 100 ARG A C 1
ATOM 745 O O . ARG A 1 100 ? 15.079 -6.549 -4.229 1.00 50.47 100 ARG A O 1
ATOM 752 N N . ALA A 1 101 ? 13.567 -4.890 -4.013 1.00 55.66 101 ALA A N 1
ATOM 753 C CA . ALA A 1 101 ? 13.644 -4.463 -5.412 1.00 55.66 101 ALA A CA 1
ATOM 754 C C . ALA A 1 101 ? 15.015 -3.870 -5.760 1.00 55.66 101 ALA A C 1
ATOM 756 O O . ALA A 1 101 ? 15.604 -4.270 -6.759 1.00 55.66 101 ALA A O 1
ATOM 757 N N . CYS A 1 102 ? 15.591 -3.033 -4.889 1.00 49.97 102 CYS A N 1
AT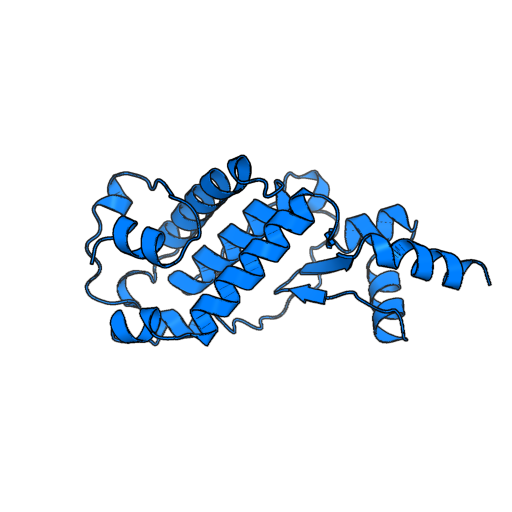OM 758 C CA . CYS A 1 102 ? 16.929 -2.463 -5.102 1.00 49.97 102 CYS A CA 1
ATOM 759 C C . CYS A 1 102 ? 18.061 -3.503 -5.061 1.00 49.97 102 CYS A C 1
ATOM 761 O O . CYS A 1 102 ? 19.162 -3.235 -5.539 1.00 49.97 102 CYS A O 1
ATOM 763 N N . LEU A 1 103 ? 17.812 -4.677 -4.474 1.00 55.25 103 LEU A N 1
ATOM 764 C CA . LEU A 1 103 ? 18.781 -5.771 -4.389 1.00 55.25 103 LEU A CA 1
ATOM 765 C C . LEU A 1 103 ? 18.601 -6.826 -5.488 1.00 55.25 103 LEU A C 1
ATOM 767 O O . LEU A 1 103 ? 19.485 -7.668 -5.650 1.00 55.25 103 LEU A O 1
ATOM 771 N N . ALA A 1 104 ? 17.489 -6.813 -6.230 1.00 62.72 104 ALA A N 1
ATOM 772 C CA . ALA A 1 104 ? 17.259 -7.754 -7.318 1.00 62.72 104 ALA A CA 1
ATOM 773 C C . ALA A 1 104 ? 18.085 -7.334 -8.551 1.00 62.72 104 ALA A C 1
ATOM 775 O O . ALA A 1 104 ? 17.834 -6.272 -9.117 1.00 62.72 104 ALA A O 1
ATOM 776 N N . PRO A 1 105 ? 19.056 -8.146 -9.012 1.00 65.12 105 PRO A N 1
ATOM 777 C CA . PRO A 1 105 ? 19.862 -7.783 -10.177 1.00 65.12 105 PRO A CA 1
ATOM 778 C C . PRO A 1 105 ? 19.086 -7.918 -11.499 1.00 65.12 105 PRO A C 1
ATOM 780 O O . PRO A 1 105 ? 19.480 -7.320 -12.496 1.00 65.12 105 PRO A O 1
ATOM 783 N N . GLU A 1 106 ? 17.989 -8.688 -11.520 1.00 84.81 106 GLU A N 1
ATOM 784 C CA . GLU A 1 106 ? 17.237 -9.036 -12.732 1.00 84.81 106 GLU A CA 1
ATOM 785 C C . GLU A 1 106 ? 15.715 -9.008 -12.509 1.00 84.81 106 GLU A C 1
ATOM 787 O O . GLU A 1 106 ? 15.211 -9.383 -11.446 1.00 84.81 106 GLU A O 1
ATOM 792 N N . TRP A 1 107 ? 14.969 -8.613 -13.547 1.00 85.62 107 TRP A N 1
ATOM 793 C CA . TRP A 1 107 ? 13.506 -8.496 -13.516 1.00 85.62 107 TRP A CA 1
ATOM 794 C C . TRP A 1 107 ? 12.777 -9.821 -13.313 1.00 85.62 107 TRP A C 1
ATOM 796 O O . TRP A 1 107 ? 11.769 -9.857 -12.612 1.00 85.62 107 TRP A O 1
ATOM 806 N N . ASP A 1 108 ? 13.288 -10.914 -13.878 1.00 86.00 108 ASP A N 1
ATOM 807 C CA . ASP A 1 108 ? 12.661 -12.230 -13.741 1.00 86.00 108 ASP A CA 1
ATOM 808 C C . ASP A 1 108 ? 12.681 -12.723 -12.289 1.00 86.00 108 ASP A C 1
ATOM 810 O O . ASP A 1 108 ? 11.748 -13.395 -11.855 1.00 86.00 108 ASP A O 1
ATOM 814 N N . VAL A 1 109 ? 13.693 -12.336 -11.505 1.00 82.56 109 VAL A N 1
ATOM 815 C CA . VAL A 1 109 ? 13.768 -12.651 -10.070 1.00 82.56 109 VAL A CA 1
ATOM 816 C C . VAL A 1 109 ? 12.683 -11.902 -9.298 1.00 82.56 109 VAL A C 1
ATOM 818 O O . VAL A 1 109 ? 11.969 -12.512 -8.509 1.00 82.56 109 VAL A O 1
ATOM 821 N N . LEU A 1 110 ? 12.508 -10.603 -9.560 1.00 81.38 110 LEU A N 1
ATOM 822 C CA . LEU A 1 110 ? 11.454 -9.807 -8.924 1.00 81.38 110 LEU A CA 1
ATOM 823 C C . LEU A 1 110 ? 10.055 -10.321 -9.301 1.00 81.38 110 LEU A C 1
ATOM 825 O O . LEU A 1 110 ? 9.197 -10.496 -8.441 1.00 81.38 110 LEU A O 1
ATOM 829 N N . LEU A 1 111 ? 9.834 -10.596 -10.589 1.00 85.44 111 LEU A N 1
ATOM 830 C CA . LEU A 1 111 ? 8.531 -10.986 -11.136 1.00 85.44 111 LEU A CA 1
ATOM 831 C C . LEU A 1 111 ? 8.169 -12.460 -10.893 1.00 85.44 111 LEU A C 1
ATOM 833 O O . LEU A 1 111 ? 7.046 -12.860 -11.196 1.00 85.44 111 LEU A O 1
ATOM 837 N N . SER A 1 112 ? 9.093 -13.269 -10.370 1.00 85.50 112 SER A N 1
ATOM 838 C CA . SER A 1 112 ? 8.836 -14.650 -9.938 1.00 85.50 112 SER A CA 1
ATOM 839 C C . SER A 1 112 ? 8.748 -14.806 -8.417 1.00 85.50 112 SER A C 1
ATOM 841 O O . SER A 1 112 ? 8.433 -15.896 -7.934 1.00 85.50 112 SER A O 1
ATOM 843 N N . ASP A 1 113 ? 8.974 -13.735 -7.648 1.00 82.69 113 ASP A N 1
ATOM 844 C CA . ASP A 1 113 ? 8.845 -13.764 -6.194 1.00 82.69 113 ASP A CA 1
ATOM 845 C C . ASP A 1 113 ? 7.364 -13.782 -5.786 1.00 82.69 113 ASP A C 1
ATOM 847 O O . ASP A 1 113 ? 6.697 -12.754 -5.659 1.00 82.69 113 ASP A O 1
ATOM 851 N N . ALA A 1 114 ? 6.841 -14.987 -5.564 1.00 78.56 114 ALA A N 1
ATOM 852 C CA . ALA A 1 114 ? 5.451 -15.195 -5.176 1.00 78.56 114 ALA A CA 1
ATOM 853 C C . ALA A 1 114 ? 5.073 -14.478 -3.868 1.00 78.56 114 ALA A C 1
ATOM 855 O O . ALA A 1 114 ? 3.942 -14.019 -3.741 1.00 78.56 114 ALA A O 1
ATOM 856 N N . ALA A 1 115 ? 6.002 -14.346 -2.913 1.00 71.81 115 ALA A N 1
ATOM 857 C CA . ALA A 1 115 ? 5.723 -13.669 -1.649 1.00 71.81 115 ALA A CA 1
ATOM 858 C C . ALA A 1 115 ? 5.584 -12.154 -1.848 1.00 71.81 115 ALA A C 1
ATOM 860 O O . ALA A 1 115 ? 4.738 -11.521 -1.221 1.00 71.81 115 ALA A O 1
ATOM 861 N N . PHE A 1 116 ? 6.389 -11.579 -2.745 1.00 78.50 116 PHE A N 1
ATOM 862 C CA . PHE A 1 116 ? 6.266 -10.178 -3.138 1.00 78.50 116 PHE A CA 1
ATOM 863 C C . PHE A 1 116 ? 4.929 -9.896 -3.833 1.00 78.50 116 PHE A C 1
ATOM 865 O O . PHE A 1 116 ? 4.201 -8.992 -3.423 1.00 78.50 116 PHE A O 1
ATOM 872 N N . LEU A 1 117 ? 4.577 -10.700 -4.838 1.00 80.88 117 LEU A N 1
ATOM 873 C CA . LEU A 1 117 ? 3.328 -10.530 -5.586 1.00 80.88 117 LEU A CA 1
ATOM 874 C C . LEU A 1 117 ? 2.095 -10.728 -4.696 1.00 80.88 117 LEU A C 1
ATOM 876 O O . LEU A 1 117 ? 1.165 -9.926 -4.747 1.00 80.88 117 LEU A O 1
ATOM 880 N N . GLN A 1 118 ? 2.114 -11.743 -3.827 1.00 76.75 118 GLN A N 1
ATOM 881 C CA . GLN A 1 118 ? 1.039 -11.977 -2.865 1.00 76.75 118 GLN A CA 1
ATOM 882 C C . GLN A 1 118 ? 0.878 -10.795 -1.898 1.00 76.75 118 GLN A C 1
ATOM 884 O O . GLN A 1 118 ? -0.243 -10.380 -1.620 1.00 76.75 118 GLN A O 1
ATOM 889 N N . ALA A 1 119 ? 1.977 -10.211 -1.412 1.00 73.50 119 ALA A N 1
ATOM 890 C CA . ALA A 1 119 ? 1.905 -9.055 -0.523 1.00 73.50 119 ALA A CA 1
ATOM 891 C C . ALA A 1 119 ? 1.282 -7.820 -1.199 1.00 73.50 119 ALA A C 1
ATOM 893 O O . ALA A 1 119 ? 0.514 -7.099 -0.559 1.00 73.50 119 ALA A O 1
ATOM 894 N N . LEU A 1 120 ? 1.570 -7.584 -2.486 1.00 80.50 120 LEU A N 1
ATOM 895 C CA . LEU A 1 120 ? 0.927 -6.513 -3.257 1.00 80.50 120 LEU A CA 1
ATOM 896 C C . LEU A 1 120 ? -0.576 -6.761 -3.441 1.00 80.50 120 LEU A C 1
ATOM 898 O O . LEU A 1 120 ? -1.371 -5.825 -3.336 1.00 80.50 120 LEU A O 1
ATOM 902 N N . GLU A 1 121 ? -0.981 -8.008 -3.681 1.00 83.19 121 GLU A N 1
ATOM 903 C CA . GLU A 1 121 ? -2.393 -8.379 -3.799 1.00 83.19 121 GLU A CA 1
ATOM 904 C C . GLU A 1 121 ? -3.142 -8.203 -2.467 1.00 83.19 121 GLU A C 1
ATOM 906 O O . GLU A 1 121 ? -4.208 -7.585 -2.423 1.00 83.19 121 GLU A O 1
ATOM 911 N N . GLU A 1 122 ? -2.567 -8.678 -1.361 1.00 79.38 122 GLU A N 1
ATOM 912 C CA . GLU A 1 122 ? -3.131 -8.510 -0.019 1.00 79.38 122 GLU A CA 1
ATOM 913 C C . GLU A 1 122 ? -3.255 -7.028 0.356 1.00 79.38 122 GLU A C 1
ATOM 915 O O . GLU A 1 122 ? -4.294 -6.601 0.871 1.00 79.38 122 GLU A O 1
ATOM 920 N N . ALA A 1 123 ? -2.236 -6.222 0.037 1.00 81.19 123 ALA A N 1
ATOM 921 C CA . ALA A 1 123 ? -2.295 -4.780 0.225 1.00 81.19 123 ALA A CA 1
ATOM 922 C C . ALA A 1 123 ? -3.442 -4.162 -0.587 1.00 81.19 123 ALA A C 1
ATOM 924 O O . ALA A 1 123 ? -4.217 -3.363 -0.065 1.00 81.19 123 ALA A O 1
ATOM 925 N N . TRP A 1 124 ? -3.642 -4.579 -1.835 1.00 88.19 124 TRP A N 1
ATOM 926 C CA . TRP A 1 124 ? -4.756 -4.068 -2.629 1.00 88.19 124 TRP A CA 1
ATOM 927 C C . TRP A 1 124 ? -6.129 -4.371 -2.006 1.00 88.19 124 TRP A C 1
ATOM 929 O O . TRP A 1 124 ? -7.005 -3.501 -1.953 1.00 88.19 124 TRP A O 1
ATOM 939 N N . VAL A 1 125 ? -6.327 -5.586 -1.487 1.00 84.75 125 VAL A N 1
ATOM 940 C CA . VAL A 1 125 ? -7.579 -5.968 -0.811 1.00 84.75 125 VAL A CA 1
ATOM 941 C C . VAL A 1 125 ? -7.852 -5.062 0.390 1.00 84.75 125 VAL A C 1
ATOM 943 O O . VAL A 1 125 ? -8.967 -4.551 0.532 1.00 84.75 125 VAL A O 1
ATOM 946 N N . VAL A 1 126 ? -6.829 -4.799 1.207 1.00 79.88 126 VAL A N 1
ATOM 947 C CA . VAL A 1 126 ? -6.921 -3.890 2.358 1.00 79.88 126 VAL A CA 1
ATOM 948 C C . VAL A 1 126 ? -7.332 -2.489 1.913 1.00 79.88 126 VAL A C 1
ATOM 950 O O . VAL A 1 126 ? -8.276 -1.928 2.467 1.00 79.88 126 VAL A O 1
ATOM 953 N N . ALA A 1 127 ? -6.677 -1.936 0.891 1.00 81.69 127 ALA A N 1
ATOM 954 C CA . ALA A 1 127 ? -6.954 -0.589 0.394 1.00 81.69 127 ALA A CA 1
ATOM 955 C C . ALA A 1 127 ? -8.418 -0.409 -0.039 1.00 81.69 127 ALA A C 1
ATOM 957 O O . ALA A 1 127 ? -9.055 0.611 0.245 1.00 81.69 127 ALA A O 1
ATOM 958 N N . ARG A 1 128 ? -8.993 -1.432 -0.681 1.00 87.75 128 ARG A N 1
ATOM 959 C CA . ARG A 1 128 ? -10.414 -1.443 -1.055 1.00 87.75 128 ARG A CA 1
ATOM 960 C C . ARG A 1 128 ? -11.336 -1.585 0.145 1.00 87.75 128 ARG A C 1
ATOM 962 O O . ARG A 1 128 ? -12.392 -0.960 0.179 1.00 87.75 128 ARG A O 1
ATOM 969 N N . ASP A 1 129 ? -10.981 -2.415 1.117 1.00 80.88 129 ASP A N 1
ATOM 970 C CA . ASP A 1 129 ? -11.798 -2.590 2.317 1.00 80.88 129 ASP A CA 1
ATOM 971 C C . ASP A 1 129 ? -11.789 -1.344 3.213 1.00 80.88 129 ASP A C 1
ATOM 973 O O . ASP A 1 129 ? -12.825 -1.018 3.799 1.00 80.88 129 ASP A O 1
ATOM 977 N N . MET A 1 130 ? -10.701 -0.570 3.209 1.00 76.19 130 MET A N 1
ATOM 978 C CA . MET A 1 130 ? -10.681 0.793 3.751 1.00 76.19 130 MET A CA 1
ATOM 979 C C . MET A 1 130 ? -11.646 1.714 2.996 1.00 76.19 130 MET A C 1
ATOM 981 O O . MET A 1 130 ? -12.434 2.423 3.614 1.00 76.19 130 MET A O 1
ATOM 985 N N . GLY A 1 131 ? -11.666 1.653 1.660 1.00 78.62 131 GLY A N 1
ATOM 986 C CA . GLY A 1 131 ? -12.615 2.416 0.835 1.00 78.62 131 GLY A CA 1
ATOM 987 C C . GLY A 1 131 ? -14.088 2.104 1.098 1.00 78.62 131 GLY A C 1
ATOM 988 O O . GLY A 1 131 ? -14.944 2.977 0.981 1.00 78.62 131 GLY A O 1
ATOM 989 N N . LYS A 1 132 ? -14.391 0.872 1.515 1.00 83.31 132 LYS A N 1
ATOM 990 C CA . LYS A 1 132 ? -15.737 0.451 1.936 1.00 83.31 132 LYS A CA 1
ATOM 991 C C . LYS A 1 132 ? -16.053 0.808 3.394 1.00 83.31 132 LYS A C 1
ATOM 993 O O . LYS A 1 132 ? -17.134 0.464 3.868 1.00 83.31 132 LYS A O 1
ATOM 998 N N . GLY A 1 133 ? -15.112 1.413 4.121 1.00 79.56 133 GLY A N 1
ATOM 999 C CA . GLY A 1 133 ? -15.223 1.701 5.549 1.00 79.56 133 GLY A CA 1
ATOM 1000 C C . GLY A 1 133 ? -15.250 0.455 6.438 1.00 79.56 133 GLY A C 1
ATOM 1001 O O . GLY A 1 133 ? -15.761 0.533 7.551 1.00 79.56 133 GLY A O 1
ATOM 1002 N N . ARG A 1 134 ? -14.763 -0.700 5.957 1.00 79.88 134 ARG A N 1
ATOM 1003 C CA . ARG A 1 134 ? -14.662 -1.946 6.747 1.00 79.88 134 ARG A CA 1
ATOM 1004 C C . ARG A 1 134 ? -13.419 -1.970 7.622 1.00 79.88 134 ARG A C 1
ATOM 1006 O O . ARG A 1 134 ? -13.449 -2.535 8.703 1.00 79.88 134 ARG A O 1
ATOM 1013 N N . LEU A 1 135 ? -12.345 -1.351 7.151 1.00 76.38 135 LEU A N 1
ATOM 1014 C CA . LEU A 1 135 ? -11.127 -1.125 7.916 1.00 76.38 135 LEU A CA 1
ATOM 1015 C C . LEU A 1 135 ? -10.976 0.374 8.130 1.00 76.38 135 LEU A C 1
ATOM 1017 O O . LEU A 1 135 ? -11.066 1.142 7.173 1.00 76.38 135 LEU A O 1
ATOM 1021 N N . LEU A 1 136 ? -10.751 0.780 9.372 1.00 74.81 136 LEU A N 1
ATOM 1022 C CA . LEU A 1 136 ? -10.631 2.181 9.753 1.00 74.81 136 LEU A CA 1
ATOM 1023 C C . LEU A 1 136 ? -9.208 2.467 10.235 1.00 74.81 136 LEU A C 1
ATOM 1025 O O . LEU A 1 136 ? -8.666 1.670 11.005 1.00 74.81 136 LEU A O 1
ATOM 1029 N N . PRO A 1 137 ? -8.593 3.591 9.834 1.00 75.56 137 PRO A N 1
ATOM 1030 C CA . PRO A 1 137 ? -7.385 4.083 10.481 1.00 75.56 137 PRO A CA 1
ATOM 1031 C C . PRO A 1 137 ? -7.598 4.227 11.990 1.00 75.56 137 PRO A C 1
ATOM 1033 O O . PRO A 1 137 ? -8.662 4.652 12.437 1.00 75.56 137 PRO A O 1
ATOM 1036 N N . LEU A 1 138 ? -6.566 3.925 12.777 1.00 77.12 138 LEU A N 1
ATOM 1037 C CA . LEU A 1 138 ? -6.599 3.974 14.242 1.00 77.12 138 LEU A CA 1
ATOM 1038 C C . LEU A 1 138 ? -7.192 5.272 14.805 1.00 77.12 138 LEU A C 1
ATOM 1040 O O . LEU A 1 138 ? -7.934 5.222 15.774 1.00 77.12 138 LEU A O 1
ATOM 1044 N N . GLY A 1 139 ? -6.889 6.429 14.216 1.00 75.31 139 GLY A N 1
ATOM 1045 C CA . GLY A 1 139 ? -7.406 7.717 14.691 1.00 75.31 139 GLY A CA 1
ATOM 1046 C C . GLY A 1 139 ? -8.891 7.892 14.415 1.00 75.31 139 GLY A C 1
ATOM 1047 O O . GLY A 1 139 ? -9.607 8.423 15.257 1.00 75.31 139 GLY A O 1
ATOM 1048 N N . GLU A 1 140 ? -9.372 7.387 13.278 1.00 78.38 140 GLU A N 1
ATOM 1049 C CA . GLU A 1 140 ? -10.802 7.361 12.971 1.00 78.38 140 GLU A CA 1
ATOM 1050 C C . GLU A 1 140 ? -11.531 6.395 13.915 1.00 78.38 140 GLU A C 1
ATOM 1052 O O . GLU A 1 140 ? -12.543 6.756 14.511 1.00 78.38 140 GLU A O 1
ATOM 1057 N N . ALA A 1 141 ? -10.970 5.204 14.137 1.00 80.25 141 ALA A N 1
ATOM 1058 C CA . ALA A 1 141 ? -11.478 4.238 15.107 1.00 80.25 141 ALA A CA 1
ATOM 1059 C C . ALA A 1 141 ? -11.523 4.818 16.535 1.00 80.25 141 ALA A C 1
ATOM 1061 O O . ALA A 1 141 ? -12.558 4.759 17.194 1.00 80.25 141 ALA A O 1
ATOM 1062 N N . ALA A 1 142 ? -10.436 5.441 16.993 1.00 79.81 142 ALA A N 1
ATOM 1063 C CA . ALA A 1 142 ? -10.344 6.072 18.307 1.00 79.81 142 ALA A CA 1
ATOM 1064 C C . ALA A 1 142 ? -11.340 7.231 18.457 1.00 79.81 142 ALA A C 1
ATOM 1066 O O . ALA A 1 142 ? -11.997 7.349 19.489 1.00 79.81 142 ALA A O 1
ATOM 1067 N N . SER A 1 143 ? -11.527 8.034 17.404 1.00 82.69 143 SER A N 1
ATOM 1068 C CA . SER A 1 143 ? -12.525 9.106 17.375 1.00 82.69 143 SER A CA 1
ATOM 1069 C C . SER A 1 143 ? -13.953 8.570 17.511 1.00 82.69 143 SER A C 1
ATOM 1071 O O . SER A 1 143 ? -14.721 9.087 18.322 1.00 82.69 143 SER A O 1
ATOM 1073 N N . LEU A 1 144 ? -14.299 7.488 16.801 1.00 83.75 144 LEU A N 1
ATOM 1074 C CA . LEU A 1 144 ? -15.607 6.828 16.920 1.00 83.75 144 LEU A CA 1
ATOM 1075 C C . LEU A 1 144 ? -15.846 6.228 18.310 1.00 83.75 144 LEU A C 1
ATOM 1077 O O . LEU A 1 144 ? -16.984 6.171 18.779 1.00 83.75 144 LEU A O 1
ATOM 1081 N N . LEU A 1 145 ? -14.777 5.790 18.971 1.00 79.81 145 LEU A N 1
ATOM 1082 C CA . LEU A 1 145 ? -14.809 5.304 20.345 1.00 79.81 145 LEU A CA 1
ATOM 1083 C C . LEU A 1 145 ? -14.742 6.443 21.376 1.00 79.81 145 LEU A C 1
ATOM 1085 O O . LEU A 1 145 ? -15.025 6.208 22.547 1.00 79.81 145 LEU A O 1
ATOM 1089 N N . GLY A 1 146 ? -14.409 7.672 20.976 1.00 82.00 146 GLY A N 1
ATOM 1090 C CA . GLY A 1 146 ? -14.223 8.807 21.879 1.00 82.00 146 GLY A CA 1
ATOM 1091 C C . GLY A 1 146 ? -13.062 8.616 22.861 1.00 82.00 146 GLY A C 1
ATOM 1092 O O . GLY A 1 146 ? -13.222 8.928 24.041 1.00 82.00 146 GLY A O 1
ATOM 1093 N N . ILE A 1 147 ? -11.944 8.059 22.388 1.00 80.25 147 ILE A N 1
ATOM 1094 C CA . ILE A 1 147 ? -10.711 7.803 23.156 1.00 80.25 147 ILE A CA 1
ATOM 1095 C C . ILE A 1 147 ? -9.483 8.331 22.408 1.00 80.25 147 ILE A C 1
ATOM 1097 O O . ILE A 1 147 ? -9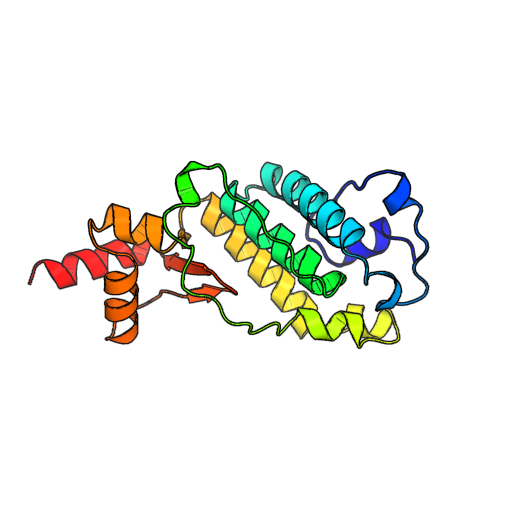.565 8.679 21.226 1.00 80.25 147 ILE A O 1
ATOM 1101 N N . ALA A 1 148 ? -8.335 8.389 23.084 1.00 79.25 148 ALA A N 1
ATOM 1102 C CA . ALA A 1 148 ? -7.078 8.709 22.413 1.00 79.25 148 ALA A CA 1
ATOM 1103 C C . ALA A 1 148 ? -6.590 7.517 21.556 1.00 79.25 148 ALA A C 1
ATOM 1105 O O . ALA A 1 148 ? -6.779 6.363 21.948 1.00 79.25 148 ALA A O 1
ATOM 1106 N N . PRO A 1 149 ? -5.919 7.746 20.408 1.00 74.69 149 PRO A N 1
ATOM 1107 C CA . PRO A 1 149 ? -5.344 6.662 19.605 1.00 74.69 149 PRO A CA 1
ATOM 1108 C C . PRO A 1 149 ? -4.386 5.755 20.388 1.00 74.69 149 PRO A C 1
ATOM 1110 O O . PRO A 1 149 ? -4.394 4.545 20.179 1.00 74.69 149 PRO A O 1
ATOM 1113 N N . ASP A 1 150 ? -3.602 6.319 21.310 1.00 76.12 150 ASP A N 1
ATOM 1114 C CA . ASP A 1 150 ? -2.674 5.551 22.148 1.00 76.12 150 ASP A CA 1
ATOM 1115 C C . ASP A 1 150 ? -3.414 4.617 23.119 1.00 76.12 150 ASP A C 1
ATOM 1117 O O . ASP A 1 150 ? -3.013 3.466 23.279 1.00 76.12 150 ASP A O 1
ATOM 1121 N N . GLU A 1 151 ? -4.544 5.059 23.682 1.00 73.38 151 GLU A N 1
ATOM 1122 C CA . GLU A 1 151 ? -5.406 4.221 24.532 1.00 73.38 151 GLU A CA 1
ATOM 1123 C C . GLU A 1 151 ? -5.975 3.035 23.737 1.00 73.38 151 GLU A C 1
ATOM 1125 O O . GLU A 1 151 ? -6.034 1.915 24.239 1.00 73.38 151 GLU A O 1
ATOM 1130 N N . LEU A 1 152 ? -6.330 3.247 22.464 1.00 72.44 152 LEU A N 1
ATOM 1131 C CA . LEU A 1 152 ? -6.781 2.171 21.578 1.00 72.44 152 LEU A CA 1
ATOM 1132 C C . LEU A 1 152 ? -5.662 1.158 21.277 1.00 72.44 152 LEU A C 1
ATOM 1134 O O . LEU A 1 152 ? -5.914 -0.044 21.219 1.00 72.44 152 LEU A O 1
ATOM 1138 N N . VAL A 1 153 ? -4.416 1.617 21.127 1.00 70.81 153 VAL A N 1
ATOM 1139 C CA . VAL A 1 153 ? -3.252 0.728 20.960 1.00 70.81 153 VAL A CA 1
ATOM 1140 C C . VAL A 1 153 ? -2.999 -0.096 22.221 1.00 70.81 153 VAL A C 1
ATOM 1142 O O . VAL A 1 153 ? -2.643 -1.270 22.118 1.00 70.81 153 VAL A O 1
ATOM 1145 N N . GLU A 1 154 ? -3.161 0.491 23.405 1.00 69.88 154 GLU A N 1
ATOM 1146 C CA . GLU A 1 154 ? -3.017 -0.226 24.675 1.00 69.88 154 GLU A CA 1
ATOM 1147 C C . GLU A 1 154 ? -4.114 -1.281 24.872 1.00 69.88 154 GLU A C 1
ATOM 1149 O O . GLU A 1 154 ? -3.797 -2.398 25.282 1.00 69.88 154 GLU A O 1
ATOM 1154 N N . LEU A 1 155 ? -5.361 -0.981 24.490 1.00 63.69 155 LEU A N 1
ATOM 1155 C CA . LEU A 1 155 ? -6.473 -1.944 24.493 1.00 63.69 155 LEU A CA 1
ATOM 1156 C C . LEU A 1 155 ? -6.204 -3.149 23.570 1.00 63.69 155 LEU A C 1
ATOM 1158 O O . LEU A 1 155 ? -6.440 -4.295 23.950 1.00 63.69 155 LEU A O 1
ATOM 1162 N N . GLU A 1 156 ? -5.628 -2.919 22.389 1.00 62.69 156 GLU A N 1
ATOM 1163 C CA . GLU A 1 156 ? -5.239 -3.982 21.444 1.00 62.69 156 GLU A CA 1
ATOM 1164 C C . GLU A 1 156 ? -4.010 -4.779 21.898 1.00 62.69 156 GLU A C 1
ATOM 1166 O O . GLU A 1 156 ? -3.942 -5.990 21.699 1.00 62.69 156 GLU A O 1
ATOM 1171 N N . ARG A 1 157 ? -3.045 -4.146 22.578 1.00 61.31 157 ARG A N 1
ATOM 1172 C CA . ARG A 1 157 ? -1.937 -4.876 23.227 1.00 61.31 157 ARG A CA 1
ATOM 1173 C C . ARG A 1 157 ? -2.409 -5.741 24.398 1.00 61.31 157 ARG A C 1
ATOM 1175 O O . ARG A 1 157 ? -1.664 -6.628 24.813 1.00 61.31 157 ARG A O 1
ATOM 1182 N N . GLY A 1 158 ? -3.595 -5.452 24.931 1.00 46.94 158 GLY A N 1
ATOM 1183 C CA . GLY A 1 158 ? -4.107 -5.996 26.180 1.00 46.94 158 GLY A CA 1
ATOM 1184 C C . GLY A 1 158 ? -5.109 -7.138 26.072 1.00 46.94 158 GLY A C 1
ATOM 1185 O O . GLY A 1 158 ? -5.359 -7.693 27.128 1.00 46.94 158 GLY A O 1
ATOM 1186 N N . GLU A 1 159 ? -5.636 -7.473 24.878 1.00 45.91 159 GLU A N 1
ATOM 1187 C CA . GLU A 1 159 ? -6.554 -8.601 24.542 1.00 45.91 159 GLU A CA 1
ATOM 1188 C C . GLU A 1 159 ? -7.620 -8.234 23.479 1.00 45.91 159 GLU A C 1
ATOM 1190 O O . GLU A 1 159 ? -8.440 -9.088 23.136 1.00 45.91 159 GLU A O 1
ATOM 1195 N N . ALA A 1 160 ? -7.644 -7.018 22.907 1.00 45.56 160 ALA A N 1
ATOM 1196 C CA . ALA A 1 160 ? -8.659 -6.708 21.895 1.00 45.56 160 ALA A CA 1
ATOM 1197 C C . ALA A 1 160 ? -8.405 -7.420 20.539 1.00 45.56 160 ALA A C 1
ATOM 1199 O O . ALA A 1 160 ? -7.269 -7.476 20.059 1.00 45.56 160 ALA A O 1
ATOM 1200 N N . PRO A 1 161 ? -9.442 -8.019 19.921 1.00 52.44 161 PRO A N 1
ATOM 1201 C CA . PRO A 1 161 ? -9.299 -8.768 18.683 1.00 52.44 161 PRO A CA 1
ATOM 1202 C C . PRO A 1 161 ? -9.433 -7.874 17.445 1.00 52.44 161 PRO A C 1
ATOM 1204 O O . PRO A 1 161 ? -10.526 -7.460 17.065 1.00 52.44 161 PRO A O 1
ATOM 1207 N N . GLY A 1 162 ? -8.338 -7.739 16.700 1.00 57.25 162 GLY A N 1
ATOM 1208 C CA . GLY A 1 162 ? -8.417 -7.573 15.250 1.00 57.25 162 GLY A CA 1
ATOM 1209 C C . GLY A 1 162 ? -7.710 -6.365 14.660 1.00 57.25 162 GLY A C 1
ATOM 1210 O O . GLY A 1 162 ? -7.680 -6.288 13.427 1.00 57.25 162 GLY A O 1
ATOM 1211 N N . ALA A 1 163 ? -7.101 -5.470 15.448 1.00 58.88 163 ALA A N 1
ATOM 1212 C CA . ALA A 1 163 ? -6.286 -4.420 14.855 1.00 58.88 163 ALA A CA 1
ATOM 1213 C C . ALA A 1 163 ? -5.058 -5.022 14.163 1.00 58.88 163 ALA A C 1
ATOM 1215 O O . ALA A 1 163 ? -4.291 -5.813 14.716 1.00 58.88 163 ALA A O 1
ATOM 1216 N N . ARG A 1 164 ? -4.865 -4.636 12.904 1.00 59.62 164 ARG A N 1
ATOM 1217 C CA . ARG A 1 164 ? -3.736 -5.070 12.084 1.00 59.62 164 ARG A CA 1
ATOM 1218 C C . ARG A 1 164 ? -2.820 -3.889 11.849 1.00 59.62 164 ARG A C 1
ATOM 1220 O O . ARG A 1 164 ? -3.254 -2.828 11.401 1.00 59.62 164 ARG A O 1
ATOM 1227 N N . ARG A 1 165 ? -1.531 -4.087 12.108 1.00 56.69 165 ARG A N 1
ATOM 1228 C CA . ARG A 1 165 ? -0.506 -3.136 11.691 1.00 56.69 165 ARG A CA 1
ATOM 1229 C C . ARG A 1 165 ? -0.109 -3.433 10.251 1.00 56.69 165 ARG A C 1
ATOM 1231 O O . ARG A 1 165 ? 0.387 -4.518 9.960 1.00 56.69 165 ARG A O 1
ATOM 1238 N N . LEU A 1 166 ? -0.298 -2.458 9.370 1.00 50.78 166 LEU A N 1
ATOM 1239 C CA . LEU A 1 166 ? 0.073 -2.536 7.963 1.00 50.78 166 LEU A CA 1
ATOM 1240 C C . LEU A 1 166 ? 1.001 -1.366 7.610 1.00 50.78 166 LEU A C 1
ATOM 1242 O O . LEU A 1 166 ? 0.589 -0.215 7.460 1.00 50.78 166 LEU A O 1
ATOM 1246 N N . GLY A 1 167 ? 2.302 -1.665 7.556 1.00 52.19 167 GLY A N 1
ATOM 1247 C CA . GLY A 1 167 ? 3.360 -0.658 7.470 1.00 52.19 167 GLY A CA 1
ATOM 1248 C C . GLY A 1 167 ? 3.361 0.277 8.688 1.00 52.19 167 GLY A C 1
ATOM 1249 O O . GLY A 1 167 ? 3.597 -0.150 9.826 1.00 52.19 167 GLY A O 1
ATOM 1250 N N . ARG A 1 168 ? 3.097 1.567 8.435 1.00 52.03 168 ARG A N 1
ATOM 1251 C CA . ARG A 1 168 ? 3.006 2.642 9.442 1.00 52.03 168 ARG A CA 1
ATOM 1252 C C . ARG A 1 168 ? 1.583 2.856 9.976 1.00 52.03 168 ARG A C 1
ATOM 1254 O O . ARG A 1 168 ? 1.390 3.652 10.883 1.00 52.03 168 ARG A O 1
ATOM 1261 N N . THR A 1 169 ? 0.584 2.148 9.462 1.00 55.16 169 THR A N 1
ATOM 1262 C CA . THR A 1 169 ? -0.816 2.404 9.815 1.00 55.16 169 THR A CA 1
ATOM 1263 C C . THR A 1 169 ? -1.382 1.253 10.626 1.00 55.16 169 THR A C 1
ATOM 1265 O O . THR A 1 169 ? -1.261 0.087 10.252 1.00 55.16 169 THR A O 1
ATOM 1268 N N . TRP A 1 170 ? -2.008 1.585 11.749 1.00 67.69 170 TRP A N 1
ATOM 1269 C CA . TRP A 1 170 ? -2.870 0.660 12.471 1.00 67.69 170 TRP A CA 1
ATOM 1270 C C . TRP A 1 170 ? -4.273 0.753 11.889 1.00 67.69 170 TRP A C 1
ATOM 1272 O O . TRP A 1 170 ? -4.829 1.848 11.776 1.00 67.69 170 TRP A O 1
ATOM 1282 N N . LEU A 1 171 ? -4.809 -0.394 11.492 1.00 69.81 171 LEU A N 1
ATOM 1283 C CA . LEU 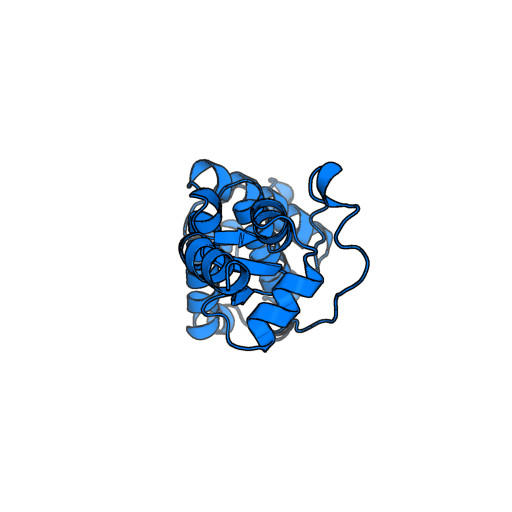A 1 171 ? -6.136 -0.520 10.916 1.00 69.81 171 LEU A CA 1
ATOM 1284 C C . LEU A 1 171 ? -6.991 -1.383 11.826 1.00 69.81 171 LEU A C 1
ATOM 1286 O O . LEU A 1 171 ? -6.584 -2.479 12.207 1.00 69.81 171 LEU A O 1
ATOM 1290 N N . VAL A 1 172 ? -8.172 -0.880 12.153 1.00 74.62 172 VAL A N 1
ATOM 1291 C CA . VAL A 1 172 ? -9.128 -1.536 13.038 1.00 74.62 172 VAL A CA 1
ATOM 1292 C C . VAL A 1 172 ? -10.335 -1.967 12.206 1.00 74.62 172 VAL A C 1
ATOM 1294 O O . VAL A 1 172 ? -10.912 -1.127 11.505 1.00 74.62 172 VAL A O 1
ATOM 1297 N N . PRO A 1 173 ? -10.728 -3.251 12.237 1.00 80.56 173 PRO A N 1
ATOM 1298 C CA . PRO A 1 173 ? -11.968 -3.699 11.625 1.00 80.56 173 PRO A CA 1
ATOM 1299 C C . PRO A 1 173 ? -13.154 -2.989 12.261 1.00 80.56 173 PRO A C 1
ATOM 1301 O O . PRO A 1 173 ? -13.283 -2.928 13.482 1.00 80.56 173 PRO A O 1
ATOM 1304 N N . ARG A 1 174 ? -14.040 -2.440 11.435 1.00 80.25 174 ARG A N 1
ATOM 1305 C CA . ARG A 1 174 ? -15.205 -1.696 11.913 1.00 80.25 174 ARG A CA 1
ATOM 1306 C C . ARG A 1 174 ? -16.120 -2.577 12.757 1.00 80.25 174 ARG A C 1
ATOM 1308 O O . ARG A 1 174 ? -16.721 -2.088 13.707 1.00 80.25 174 ARG A O 1
ATOM 1315 N N . GLU A 1 175 ? -16.205 -3.861 12.430 1.00 81.69 175 GLU A N 1
ATOM 1316 C CA . GLU A 1 175 ? -16.919 -4.867 13.211 1.00 81.69 175 GLU A CA 1
ATOM 1317 C C . GLU A 1 175 ? -16.356 -5.041 14.630 1.00 81.69 175 GLU A C 1
ATOM 1319 O O . GLU A 1 175 ? -17.136 -5.245 15.555 1.00 81.69 175 GLU A O 1
ATOM 1324 N N . ALA A 1 176 ? -15.044 -4.868 14.828 1.00 78.75 176 ALA A N 1
ATOM 1325 C CA . ALA A 1 176 ? -14.397 -4.999 16.134 1.00 78.75 176 ALA A CA 1
ATOM 1326 C C . ALA A 1 176 ? -14.681 -3.804 17.064 1.00 78.75 176 ALA A C 1
ATOM 1328 O O . ALA A 1 176 ? -14.546 -3.915 18.282 1.00 78.75 176 ALA A O 1
ATOM 1329 N N . LEU A 1 177 ? -15.132 -2.660 16.525 1.00 79.56 177 LEU A N 1
ATOM 1330 C CA . LEU A 1 177 ? -15.473 -1.489 17.344 1.00 79.56 177 LEU A CA 1
ATOM 1331 C C . LEU A 1 177 ? -16.631 -1.752 18.315 1.00 79.56 177 LEU A C 1
ATOM 1333 O O . LEU A 1 177 ? -16.676 -1.131 19.375 1.00 79.56 177 LEU A O 1
ATOM 1337 N N . GLY A 1 178 ? -17.562 -2.648 17.967 1.00 76.56 178 GLY A N 1
ATOM 1338 C CA . GLY A 1 178 ? -18.679 -3.014 18.842 1.00 76.56 178 GLY A CA 1
ATOM 1339 C C . GLY A 1 178 ? -18.211 -3.754 20.096 1.00 76.56 178 GLY A C 1
ATOM 1340 O O . GLY A 1 178 ? -18.629 -3.415 21.204 1.00 76.56 178 GLY A O 1
ATOM 1341 N N . ASP A 1 179 ? -17.287 -4.698 19.926 1.00 75.88 179 ASP A N 1
ATOM 1342 C CA . ASP A 1 179 ? -16.697 -5.470 21.025 1.00 75.88 179 ASP A CA 1
ATOM 1343 C C . ASP A 1 179 ? -15.826 -4.570 21.924 1.00 75.88 179 ASP A C 1
ATOM 1345 O O . ASP A 1 179 ? -15.895 -4.635 23.155 1.00 75.88 179 ASP A O 1
ATOM 1349 N N . LEU A 1 180 ? -15.079 -3.640 21.316 1.00 73.94 180 LEU A N 1
ATOM 1350 C CA . LEU A 1 180 ? -14.311 -2.611 22.025 1.00 73.94 180 LEU A CA 1
ATOM 1351 C C . LEU A 1 180 ? -15.206 -1.649 22.827 1.00 73.94 180 LEU A C 1
ATOM 1353 O O . LEU A 1 180 ? -14.869 -1.282 23.952 1.00 73.94 180 LEU A O 1
ATOM 1357 N N . GLN A 1 181 ? -16.364 -1.257 22.284 1.00 74.50 181 GLN A N 1
ATOM 1358 C CA . GLN A 1 181 ? -17.355 -0.458 23.016 1.00 74.50 181 GLN A CA 1
ATOM 1359 C C . GLN A 1 181 ? -17.947 -1.217 24.203 1.00 74.50 181 GLN A C 1
ATOM 1361 O O . GLN A 1 181 ? -18.101 -0.630 25.273 1.00 74.50 181 GLN A O 1
ATOM 1366 N N . ALA A 1 182 ? -18.269 -2.500 24.025 1.00 71.06 182 ALA A N 1
ATOM 1367 C CA . ALA A 1 182 ? -18.831 -3.334 25.082 1.00 71.06 182 ALA A CA 1
ATOM 1368 C C . ALA A 1 182 ? -17.858 -3.491 26.260 1.00 71.06 182 ALA A C 1
ATOM 1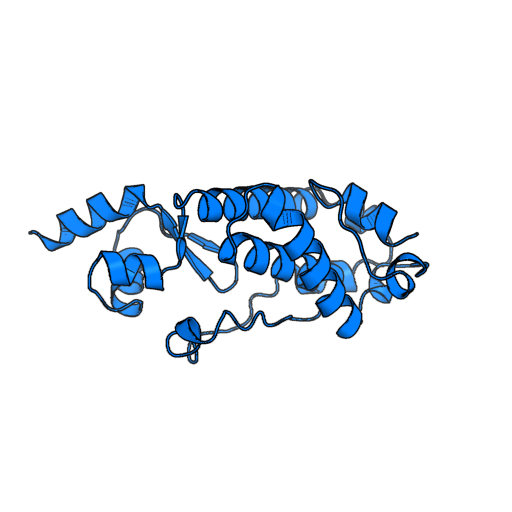370 O O . ALA A 1 182 ? -18.259 -3.304 27.404 1.00 71.06 182 ALA A O 1
ATOM 1371 N N . THR A 1 183 ? -16.572 -3.707 25.974 1.00 70.31 183 THR A N 1
ATOM 1372 C CA . THR A 1 183 ? -15.504 -3.836 26.985 1.00 70.31 183 THR A CA 1
ATOM 1373 C C . THR A 1 183 ? -15.349 -2.579 27.857 1.00 70.31 183 THR A C 1
ATOM 1375 O O . THR A 1 183 ? -14.877 -2.655 28.984 1.00 70.31 183 THR A O 1
ATOM 1378 N N . ARG A 1 184 ? -15.766 -1.406 27.363 1.00 67.94 184 ARG A N 1
ATOM 1379 C CA . ARG A 1 184 ? -15.726 -0.131 28.102 1.00 67.94 184 ARG A CA 1
ATOM 1380 C C . ARG A 1 184 ? -16.976 0.124 28.959 1.00 67.94 184 ARG A C 1
ATOM 1382 O O . ARG A 1 184 ? -16.966 1.018 29.803 1.00 67.94 184 ARG A O 1
ATOM 1389 N N . GLY A 1 185 ? -18.073 -0.579 28.686 1.00 58.75 185 GLY A N 1
ATOM 1390 C CA . GLY A 1 185 ? -19.349 -0.417 29.387 1.00 58.75 185 GLY A CA 1
ATOM 1391 C C . GLY A 1 185 ? -19.466 -1.211 30.692 1.00 58.75 185 GLY A C 1
ATOM 1392 O O . GLY A 1 185 ? -20.476 -1.053 31.382 1.00 58.75 185 GLY A O 1
ATOM 1393 N N . GLU A 1 186 ? -18.472 -2.045 31.006 1.00 47.78 186 GLU A N 1
ATOM 1394 C CA . GLU A 1 186 ? -18.336 -2.830 32.244 1.00 47.78 186 GLU A CA 1
ATOM 1395 C C . GLU A 1 186 ? -17.362 -2.168 33.231 1.00 47.78 186 GLU A C 1
ATOM 1397 O O . GLU A 1 186 ? -17.657 -2.214 34.450 1.00 47.78 186 GLU A O 1
#

Foldseek 3Di:
DFPQVLCVLQDPWGFDFPPVRRPDDDPALLVLQDPVSLVRQLVRQLVGLVVVQQANVLSNVLSQCVSQLRHLDHDDDPPPPVCVVQQPDDDDDPSVRNVPSNPGGHPVVVSPPPVNSVVSVVSSVVRNCVSVVQKDWLCRLCVVLVHRSVVVVVVVVVDQPDFDDDHPTTIHGPVSSVVVNVVVVD

Sequence (186 aa):
MKMPALLERLLPFPVHLPEEIEALDLASPGDLSDPHLAEAILEAVMDGALPQGAGPWGAAWYASLVAEALTGWSVSVVPPAEVEQAYSHTFDPSGIFTMRACLAPEWDVLLSDAAFLQALEEAWVVARDMGKGRLLPLGEAASLLGIAPDELVELERGEAPGARRLGRTWLVPREALGDLQATRGE

pLDDT: mean 73.33, std 17.7, range [25.33, 94.12]

Secondary structure (DSSP, 8-state):
-BHHHHHHHHSSS--PPPHHHHT-B-SSGGGG--HHHHHHHHHHHHHHHGGGT--HHHHHHHHHHHHHHHHS--------TTSTTS-TT------TTHHHHHH-SSHHHHHH-HHHHHHHHHHHHHHHHHHTTSEEEHHHHHHHHTS-HHHHHHHHHHT-S--EEETTEEEEETTHHHHHHHHH--

Radius of gyration: 17.91 Å; chains: 1; bounding box: 39×34×54 Å